Protein AF-K4LBZ2-F1 (afdb_monomer)

Nearest PDB structures (foldseek):
  8t46-assembly1_A  TM=3.123E-01  e=6.348E+00  Homo sapiens

Solvent-accessible surface area (backbone atoms only — not comparable to full-atom values): 10771 Å² total; per-residue (Å²): 132,72,79,78,64,53,61,62,56,59,46,60,65,57,59,74,78,74,69,82,88,81,76,80,90,77,91,79,90,78,86,87,82,83,91,73,88,75,80,72,83,84,80,71,82,76,58,55,63,62,50,53,50,54,50,64,66,50,46,59,59,52,53,50,48,44,54,49,37,51,52,50,39,53,53,42,53,52,50,41,54,51,48,54,49,52,46,51,50,50,56,50,48,40,54,73,71,67,52,79,79,50,73,66,54,53,49,49,51,51,51,50,51,52,47,54,53,49,50,52,50,53,54,52,55,48,54,54,52,49,56,54,41,53,52,50,29,54,49,21,56,76,68,69,33,60,69,52,30,52,52,34,48,53,49,50,41,51,55,40,50,51,50,39,49,54,42,52,54,53,39,53,52,50,54,50,47,43,51,60,61,71,75,109

Sequence (184 aa):
MLRKKFIPLLLAAAVLVGAGTAYAGHGFAVRAGEKNQKQVQSQNTSNGKSWWQSFCQTTPKRIGSIIHNEGETNRLKAQVRQKSLDVKREIQQLRLQGTPLTQEQMECIRQATALLRQSRTSLSSEELSVGQVMSRLRSHKKMRNAEGCIREMDRIINIQQQRNAVLKGTLRQLEELEKTLKSA

Radius of gyration: 26.46 Å; Cα contacts (8 Å, |Δi|>4): 84; chains: 1; bounding box: 68×32×80 Å

Organism: Thermacetogenium phaeum (strain ATCC BAA-254 / DSM 26808 / PB) (NCBI:txid1089553)

Structure (mmCIF, N/CA/C/O backbone):
data_AF-K4LBZ2-F1
#
_entry.id   AF-K4LBZ2-F1
#
loop_
_atom_site.group_PDB
_atom_site.id
_atom_site.type_symbo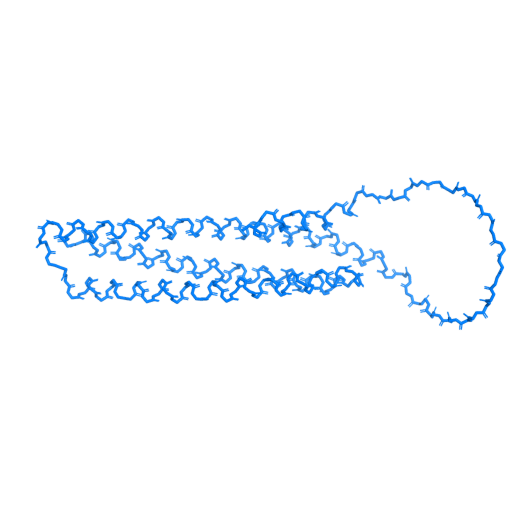l
_atom_site.label_atom_id
_atom_site.label_alt_id
_atom_site.label_comp_id
_atom_site.label_asym_id
_atom_site.label_entity_id
_atom_site.label_seq_id
_atom_site.pdbx_PDB_ins_code
_atom_site.Cartn_x
_atom_site.Cartn_y
_atom_site.Cartn_z
_atom_site.occupancy
_atom_site.B_iso_or_equiv
_atom_site.auth_seq_id
_atom_site.auth_comp_id
_atom_site.auth_asym_id
_atom_site.auth_atom_id
_atom_site.pdbx_PDB_model_num
ATOM 1 N N . MET A 1 1 ? 11.161 -13.465 1.387 1.00 38.72 1 MET A N 1
ATOM 2 C CA . MET A 1 1 ? 12.555 -13.246 0.924 1.00 38.72 1 MET A CA 1
ATOM 3 C C . MET A 1 1 ? 12.707 -12.535 -0.436 1.00 38.72 1 MET A C 1
ATOM 5 O O . MET A 1 1 ? 13.829 -12.216 -0.802 1.00 38.72 1 MET A O 1
ATOM 9 N N . LEU A 1 2 ? 11.636 -12.186 -1.169 1.00 39.44 2 LEU A N 1
ATOM 10 C CA . LEU A 1 2 ? 11.749 -11.517 -2.484 1.00 39.44 2 LEU A CA 1
ATOM 11 C C . LEU A 1 2 ? 12.168 -10.028 -2.430 1.00 39.44 2 LEU A C 1
ATOM 13 O O . LEU A 1 2 ? 12.712 -9.514 -3.399 1.00 39.44 2 LEU A O 1
ATOM 17 N N . ARG A 1 3 ? 11.985 -9.336 -1.296 1.00 49.12 3 ARG A N 1
ATOM 18 C CA . ARG A 1 3 ? 12.057 -7.861 -1.203 1.00 49.12 3 ARG A CA 1
ATOM 19 C C . ARG A 1 3 ? 13.449 -7.235 -1.410 1.00 49.12 3 ARG A C 1
ATOM 21 O O . ARG A 1 3 ? 13.529 -6.101 -1.857 1.00 49.12 3 ARG A O 1
ATOM 28 N N . LYS A 1 4 ? 14.546 -7.964 -1.161 1.00 45.53 4 LYS A N 1
ATOM 29 C CA . LYS A 1 4 ? 15.921 -7.422 -1.275 1.00 45.53 4 LYS A CA 1
ATOM 30 C C . LYS A 1 4 ? 16.516 -7.478 -2.694 1.00 45.53 4 LYS A C 1
ATOM 32 O O . LYS A 1 4 ? 17.550 -6.871 -2.937 1.00 45.53 4 LYS A O 1
ATOM 37 N N . LYS A 1 5 ? 15.868 -8.167 -3.645 1.00 49.12 5 LYS A N 1
ATOM 38 C CA . LYS A 1 5 ? 16.373 -8.333 -5.027 1.00 49.12 5 LYS A CA 1
ATOM 39 C C . LYS A 1 5 ? 15.846 -7.286 -6.024 1.00 49.12 5 LYS A C 1
ATOM 41 O O . LYS A 1 5 ? 16.298 -7.259 -7.163 1.00 49.12 5 LYS A O 1
ATOM 46 N N . PHE A 1 6 ? 14.904 -6.427 -5.623 1.00 54.09 6 PHE A N 1
ATOM 47 C CA . PHE A 1 6 ? 14.251 -5.464 -6.527 1.00 54.09 6 PHE A CA 1
ATOM 48 C C . PHE A 1 6 ? 15.028 -4.153 -6.700 1.00 54.09 6 PHE A C 1
ATOM 50 O O . PHE A 1 6 ? 15.165 -3.662 -7.818 1.00 54.09 6 PHE A O 1
ATOM 57 N N . ILE A 1 7 ? 15.594 -3.632 -5.610 1.00 53.75 7 ILE A N 1
ATOM 58 C CA . ILE A 1 7 ? 16.418 -2.417 -5.597 1.00 53.75 7 ILE A CA 1
ATOM 59 C C . ILE A 1 7 ? 17.661 -2.548 -6.502 1.00 53.75 7 ILE A C 1
ATOM 61 O O . ILE A 1 7 ? 17.852 -1.666 -7.339 1.00 53.75 7 ILE A O 1
ATOM 65 N N . PRO A 1 8 ? 18.457 -3.642 -6.461 1.00 54.09 8 PRO A N 1
ATOM 66 C CA . PRO A 1 8 ? 19.615 -3.775 -7.350 1.00 54.09 8 PRO A CA 1
ATOM 67 C C . PRO A 1 8 ? 19.234 -3.888 -8.834 1.00 54.09 8 PRO A C 1
ATOM 69 O O . PRO A 1 8 ? 20.031 -3.515 -9.684 1.00 54.09 8 PRO A O 1
ATOM 72 N N . LEU A 1 9 ? 18.020 -4.340 -9.180 1.00 54.16 9 LEU A N 1
ATOM 73 C CA . LEU A 1 9 ? 17.573 -4.421 -10.579 1.00 54.16 9 LEU A CA 1
ATOM 74 C C . LEU A 1 9 ? 17.231 -3.038 -11.161 1.00 54.16 9 LEU A C 1
ATOM 76 O O . LEU A 1 9 ? 17.534 -2.771 -12.325 1.00 54.16 9 LEU A O 1
ATOM 80 N N . LEU A 1 10 ? 16.617 -2.167 -10.350 1.00 51.97 10 LEU A N 1
ATOM 81 C CA . LEU A 1 10 ? 16.347 -0.771 -10.710 1.00 51.97 10 LEU A CA 1
ATOM 82 C C . LEU A 1 10 ? 17.643 0.056 -10.716 1.00 51.97 10 LEU A C 1
ATOM 84 O O . LEU A 1 10 ? 17.860 0.834 -11.640 1.00 51.97 10 LEU A O 1
ATOM 88 N N . LEU A 1 11 ? 18.564 -0.196 -9.778 1.00 52.09 11 LEU A N 1
ATOM 89 C CA . LEU A 1 11 ? 19.914 0.383 -9.802 1.00 52.09 11 LEU A CA 1
ATOM 90 C C . LEU A 1 11 ? 20.750 -0.107 -10.996 1.00 52.09 11 LEU A C 1
ATOM 92 O O . LEU A 1 11 ? 21.445 0.688 -11.615 1.00 52.09 11 LEU A O 1
ATOM 96 N N . ALA A 1 12 ? 20.626 -1.367 -11.421 1.00 50.62 12 ALA A N 1
ATOM 97 C CA . ALA A 1 12 ? 21.282 -1.879 -12.631 1.00 50.62 12 ALA A CA 1
ATOM 98 C C . ALA A 1 12 ? 20.696 -1.314 -13.944 1.00 50.62 12 ALA A C 1
ATOM 100 O O . ALA A 1 12 ? 21.211 -1.597 -15.028 1.00 50.62 12 ALA A O 1
ATOM 101 N N . ALA A 1 13 ? 19.595 -0.556 -13.896 1.00 47.16 13 ALA A N 1
ATOM 102 C CA . ALA A 1 13 ? 19.182 0.300 -15.009 1.00 47.16 13 ALA A CA 1
ATOM 103 C C . ALA A 1 13 ? 19.939 1.642 -15.008 1.00 47.16 13 ALA A C 1
ATOM 105 O O . ALA A 1 13 ? 20.172 2.188 -16.079 1.00 47.16 13 ALA A O 1
ATOM 106 N N . ALA A 1 14 ? 20.379 2.122 -13.839 1.00 45.47 14 ALA A N 1
ATOM 107 C CA . ALA A 1 14 ? 21.169 3.343 -13.681 1.00 45.47 14 ALA A CA 1
ATOM 108 C C . ALA A 1 14 ? 22.688 3.127 -13.866 1.00 45.47 14 ALA A C 1
ATOM 110 O O . ALA A 1 14 ? 23.373 4.028 -14.328 1.00 45.47 14 ALA A O 1
ATOM 111 N N . VAL A 1 15 ? 23.236 1.938 -13.582 1.00 44.75 15 VAL A N 1
ATOM 112 C CA . VAL A 1 15 ? 24.693 1.675 -13.700 1.00 44.75 15 VAL A CA 1
ATOM 113 C C . VAL A 1 15 ? 25.180 1.524 -15.156 1.00 44.75 15 VAL A C 1
ATOM 115 O O . VAL A 1 15 ? 26.359 1.713 -15.436 1.00 44.75 15 VAL A O 1
ATOM 118 N N . LEU A 1 16 ? 24.288 1.311 -16.131 1.00 46.28 16 LEU A N 1
ATOM 119 C CA . LEU A 1 16 ? 24.643 1.378 -17.563 1.00 46.28 16 LEU A CA 1
ATOM 120 C C . LEU A 1 16 ? 24.863 2.816 -18.080 1.00 46.28 16 LEU A C 1
ATOM 122 O O . LEU A 1 16 ? 25.113 3.003 -19.266 1.00 46.28 16 LEU A O 1
ATOM 126 N N . VAL A 1 17 ? 24.793 3.821 -17.200 1.00 47.47 17 VAL A N 1
ATOM 127 C CA . VAL A 1 17 ? 25.105 5.230 -17.493 1.00 47.47 17 VAL A CA 1
ATOM 128 C C . VAL A 1 17 ? 26.619 5.519 -17.389 1.00 47.47 17 VAL A C 1
ATOM 130 O O . VAL A 1 17 ? 27.060 6.585 -17.798 1.00 47.47 17 VAL A O 1
ATOM 133 N N . GLY A 1 18 ? 27.441 4.576 -16.899 1.00 38.56 18 GLY A N 1
ATOM 134 C CA . GLY A 1 18 ? 28.839 4.846 -16.518 1.00 38.56 18 GLY A CA 1
ATOM 135 C C . GLY A 1 18 ? 29.908 3.863 -17.005 1.00 38.56 18 GLY A C 1
ATOM 136 O O . GLY A 1 18 ? 30.949 3.766 -16.368 1.00 38.56 18 GLY A O 1
ATOM 137 N N . ALA A 1 19 ? 29.696 3.133 -18.101 1.00 37.44 19 ALA A N 1
ATOM 138 C CA . ALA A 1 19 ? 30.766 2.364 -18.744 1.00 37.44 19 ALA A CA 1
ATOM 139 C C . ALA A 1 19 ? 30.734 2.602 -20.255 1.00 37.44 19 ALA A C 1
ATOM 141 O O . ALA A 1 19 ? 30.282 1.766 -21.036 1.00 37.44 19 ALA A O 1
ATOM 142 N N . GLY A 1 20 ? 31.199 3.785 -20.662 1.00 36.50 20 GLY A N 1
ATOM 143 C CA . GLY A 1 20 ? 31.699 3.969 -22.015 1.00 36.50 20 GLY A CA 1
ATOM 144 C C . GLY A 1 20 ? 32.870 3.012 -22.200 1.00 36.50 20 GLY A C 1
ATOM 145 O O . GLY A 1 20 ? 33.924 3.196 -21.599 1.00 36.50 20 GLY A O 1
ATOM 146 N N . THR A 1 21 ? 32.674 1.957 -22.984 1.00 38.66 21 THR A N 1
ATOM 147 C CA . THR A 1 21 ? 33.753 1.070 -23.413 1.00 38.66 21 THR A CA 1
ATOM 148 C C . THR A 1 21 ? 34.648 1.834 -24.382 1.00 38.66 21 THR A C 1
ATOM 150 O O . THR A 1 21 ? 34.490 1.749 -25.597 1.00 38.66 21 THR A O 1
ATOM 153 N N . ALA A 1 22 ? 35.575 2.608 -23.833 1.00 44.12 22 ALA A N 1
ATOM 154 C CA . ALA A 1 22 ? 36.846 2.873 -24.473 1.00 44.12 22 ALA A CA 1
ATOM 155 C C . ALA A 1 22 ? 37.818 1.816 -23.944 1.00 44.12 22 ALA A C 1
ATOM 157 O O . ALA A 1 22 ? 38.311 1.950 -22.832 1.00 44.12 22 ALA A O 1
ATOM 158 N N . TYR A 1 23 ? 38.058 0.752 -24.712 1.00 38.84 23 TYR A N 1
ATOM 159 C CA . TYR A 1 23 ? 39.364 0.097 -24.697 1.00 38.84 23 TYR A CA 1
ATOM 160 C C . TYR A 1 23 ? 39.628 -0.624 -26.022 1.00 38.84 23 TYR A C 1
ATOM 162 O O . TYR A 1 23 ? 38.936 -1.568 -26.391 1.00 38.84 23 TYR A O 1
ATOM 170 N N . ALA A 1 24 ? 40.603 -0.044 -26.722 1.00 37.62 24 ALA A N 1
ATOM 171 C CA . ALA A 1 24 ? 41.602 -0.585 -27.636 1.00 37.62 24 ALA A CA 1
ATOM 172 C C . ALA A 1 24 ? 41.298 -1.858 -28.441 1.00 37.62 24 ALA A C 1
ATOM 174 O O . ALA A 1 24 ? 41.074 -2.944 -27.914 1.00 37.62 24 ALA A O 1
ATOM 175 N N . GLY A 1 25 ? 41.462 -1.719 -29.758 1.00 35.47 25 GLY A N 1
ATOM 176 C CA . GLY A 1 25 ? 41.662 -2.848 -30.647 1.00 35.47 25 GLY A CA 1
ATOM 177 C C . GLY A 1 25 ? 42.958 -3.602 -30.347 1.00 35.47 25 GLY A C 1
ATOM 178 O O . GLY A 1 25 ? 44.004 -3.012 -30.084 1.00 35.47 25 GLY A O 1
ATOM 179 N N . HIS A 1 26 ? 42.894 -4.917 -30.501 1.00 32.41 26 HIS A N 1
ATOM 180 C CA . HIS A 1 26 ? 44.003 -5.677 -31.049 1.00 32.41 26 HIS A CA 1
ATOM 181 C C . HIS A 1 26 ? 43.433 -6.845 -31.844 1.00 32.41 26 HIS A C 1
ATOM 183 O O . HIS A 1 26 ? 42.622 -7.623 -31.344 1.0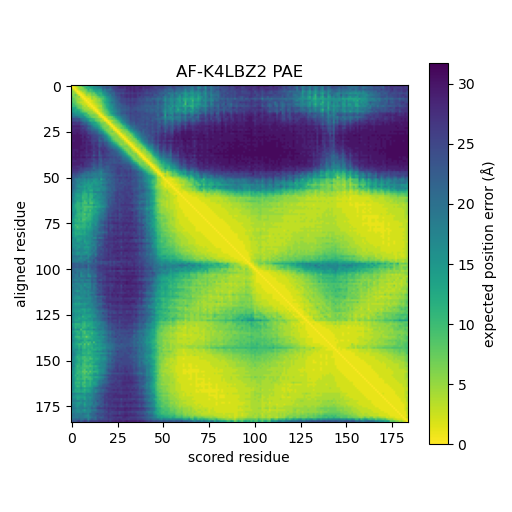0 32.41 26 HIS A O 1
ATOM 189 N N . GLY A 1 27 ? 43.778 -6.874 -33.129 1.00 36.47 27 GLY A N 1
ATOM 190 C CA . GLY A 1 27 ? 43.290 -7.861 -34.071 1.00 36.47 27 GLY A CA 1
ATOM 191 C C . GLY A 1 27 ? 43.825 -9.251 -33.761 1.00 36.47 27 GLY A C 1
ATOM 192 O O . GLY A 1 27 ? 44.991 -9.415 -33.426 1.00 36.47 27 GLY A O 1
ATOM 193 N N . PHE A 1 28 ? 42.974 -10.248 -33.975 1.00 33.47 28 PHE A N 1
ATOM 194 C CA . PHE A 1 28 ? 43.410 -11.563 -34.411 1.00 33.47 28 PHE A CA 1
ATOM 195 C C . PHE A 1 28 ? 42.512 -12.009 -35.559 1.00 33.47 28 PHE A C 1
ATOM 197 O O . PHE A 1 28 ? 41.286 -12.038 -35.458 1.00 33.47 28 PHE A O 1
ATOM 204 N N . ALA A 1 29 ? 43.165 -12.281 -36.681 1.00 42.06 29 ALA A N 1
ATOM 205 C CA . ALA A 1 29 ? 42.583 -12.801 -37.898 1.00 42.06 29 ALA A CA 1
ATOM 206 C C . ALA A 1 29 ? 42.243 -14.286 -37.737 1.00 42.06 29 ALA A C 1
ATOM 208 O O . ALA A 1 29 ? 43.105 -15.057 -37.326 1.00 42.06 29 ALA A O 1
ATOM 209 N N . VAL A 1 30 ? 41.049 -14.698 -38.173 1.00 39.69 30 VAL A N 1
ATOM 210 C CA . VAL A 1 30 ? 40.807 -16.056 -38.678 1.00 39.69 30 VAL A CA 1
ATOM 211 C C . VAL A 1 30 ? 39.866 -15.982 -39.888 1.00 39.69 30 VAL A C 1
ATOM 213 O O . VAL A 1 30 ? 38.782 -15.404 -39.836 1.00 39.69 30 VAL A O 1
ATOM 216 N N . ARG A 1 31 ? 40.359 -16.554 -40.991 1.00 36.69 31 ARG A N 1
ATOM 217 C CA . ARG A 1 31 ? 39.725 -16.836 -42.292 1.00 36.69 31 ARG A CA 1
ATOM 218 C C . ARG A 1 31 ? 38.370 -17.550 -42.134 1.00 36.69 31 ARG A C 1
ATOM 220 O O . ARG A 1 31 ? 38.258 -18.478 -41.351 1.00 36.69 31 ARG A O 1
ATOM 227 N N . ALA A 1 32 ? 37.329 -17.048 -42.797 1.00 36.56 32 ALA A N 1
ATOM 228 C CA . ALA A 1 32 ? 36.780 -17.516 -44.084 1.00 36.56 32 ALA A CA 1
ATOM 229 C C . ALA A 1 32 ? 35.742 -18.649 -43.964 1.00 36.56 32 ALA A C 1
ATOM 231 O O . ALA A 1 32 ? 36.075 -19.778 -43.630 1.00 36.56 32 ALA A O 1
ATOM 232 N N . GLY A 1 33 ? 34.495 -18.333 -44.325 1.00 34.59 33 GLY A N 1
ATOM 233 C CA . GLY A 1 33 ? 33.418 -19.304 -44.505 1.00 34.59 33 GLY A CA 1
ATOM 234 C C . GLY A 1 33 ? 32.057 -18.626 -44.660 1.00 34.59 33 GLY A C 1
ATOM 235 O O . GLY A 1 33 ? 31.517 -18.103 -43.698 1.00 34.59 33 GLY A O 1
ATOM 236 N N . GLU A 1 34 ? 31.547 -18.636 -45.891 1.00 38.44 34 GLU A N 1
ATOM 237 C CA . GLU A 1 34 ? 30.139 -18.480 -46.286 1.00 38.44 34 GLU A CA 1
ATOM 238 C C . GLU A 1 34 ? 29.404 -17.146 -46.064 1.00 38.44 34 GLU A C 1
ATOM 240 O O . GLU A 1 34 ? 28.802 -16.825 -45.041 1.00 38.44 34 GLU A O 1
ATOM 245 N N . LYS A 1 35 ? 29.354 -16.413 -47.180 1.00 39.97 35 LYS A N 1
ATOM 246 C CA . LYS A 1 35 ? 28.413 -15.341 -47.479 1.00 39.97 35 LYS A CA 1
ATOM 247 C C . LYS A 1 35 ? 27.001 -15.923 -47.617 1.00 39.97 35 LYS A C 1
ATOM 249 O O . LYS A 1 35 ? 26.686 -16.517 -48.640 1.00 39.97 35 LYS A O 1
ATOM 254 N N . ASN A 1 36 ? 26.132 -15.656 -46.648 1.00 42.00 36 ASN A N 1
ATOM 255 C CA . ASN A 1 36 ? 24.694 -15.604 -46.893 1.00 42.00 36 ASN A CA 1
ATOM 256 C C . ASN A 1 36 ? 24.206 -14.195 -46.548 1.00 42.00 36 ASN A C 1
ATOM 258 O O . ASN A 1 36 ? 24.164 -13.787 -45.386 1.00 42.00 36 ASN A O 1
ATOM 262 N N . GLN A 1 37 ? 23.917 -13.426 -47.599 1.00 42.03 37 GLN A N 1
ATOM 263 C CA . GLN A 1 37 ? 23.392 -12.067 -47.548 1.00 42.03 37 GLN A CA 1
ATOM 264 C C . GLN A 1 37 ? 22.011 -12.066 -46.877 1.00 42.03 37 GLN A C 1
ATOM 266 O O . GLN A 1 37 ? 20.978 -12.112 -47.534 1.00 42.03 37 GLN A O 1
ATOM 271 N N . LYS A 1 38 ? 21.974 -11.932 -45.548 1.00 42.56 38 LYS A N 1
ATOM 272 C CA . LYS A 1 38 ? 20.859 -11.245 -44.891 1.00 42.56 38 LYS A CA 1
ATOM 273 C C . LYS A 1 38 ? 21.151 -9.758 -44.964 1.00 42.56 38 LYS A C 1
ATOM 275 O O . LYS A 1 38 ? 21.815 -9.195 -44.098 1.00 42.56 38 LYS A O 1
ATOM 280 N N . GLN A 1 39 ? 20.665 -9.137 -46.032 1.00 38.75 39 GLN A N 1
ATOM 281 C CA . GLN A 1 39 ? 20.562 -7.691 -46.155 1.00 38.75 39 GLN A CA 1
ATOM 282 C C . GLN A 1 39 ? 19.518 -7.210 -45.135 1.00 38.75 39 GLN A C 1
ATOM 284 O O . GLN A 1 39 ? 18.364 -6.950 -45.453 1.00 38.75 39 GLN A O 1
ATOM 289 N N . VAL A 1 40 ? 19.915 -7.158 -43.862 1.00 44.22 40 VAL A N 1
ATOM 290 C CA . VAL A 1 40 ? 19.197 -6.398 -42.844 1.00 44.22 40 VAL A CA 1
ATOM 291 C C . VAL A 1 40 ? 19.418 -4.943 -43.222 1.00 44.22 40 VAL A C 1
ATOM 293 O O . VAL A 1 40 ? 20.515 -4.412 -43.054 1.00 44.22 40 VAL A O 1
ATOM 296 N N . GLN A 1 41 ? 18.388 -4.325 -43.799 1.00 39.28 41 GLN A N 1
ATOM 297 C CA . GLN A 1 41 ? 18.277 -2.880 -43.951 1.00 39.28 41 GLN A CA 1
ATOM 298 C C . GLN A 1 41 ? 18.490 -2.230 -42.578 1.00 39.28 41 GLN A C 1
ATOM 300 O O . GLN A 1 41 ? 17.575 -2.048 -41.782 1.00 39.28 41 GLN A O 1
ATOM 305 N N . SER A 1 42 ? 19.743 -1.887 -42.296 1.00 44.56 42 SER A N 1
ATOM 306 C CA . SER A 1 42 ? 20.142 -0.972 -41.238 1.00 44.56 42 SER A CA 1
ATOM 307 C C . SER A 1 42 ? 19.869 0.453 -41.723 1.00 44.56 42 SER A C 1
ATOM 309 O O . SER A 1 42 ? 20.787 1.224 -41.989 1.00 44.56 42 SER A O 1
ATOM 311 N N . GLN A 1 43 ? 18.591 0.800 -41.867 1.00 40.41 43 GLN A N 1
ATOM 312 C CA . GLN A 1 43 ? 18.129 2.177 -42.017 1.00 40.41 43 GLN A CA 1
ATOM 313 C C . GLN A 1 43 ? 17.472 2.612 -40.705 1.00 40.41 43 GLN A C 1
ATOM 315 O O . GLN A 1 43 ? 16.276 2.430 -40.521 1.00 40.41 43 GLN A O 1
ATOM 320 N N . ASN A 1 44 ? 18.285 3.114 -39.766 1.00 43.72 44 ASN A N 1
ATOM 321 C CA . ASN A 1 44 ? 17.943 4.185 -38.810 1.00 43.72 44 ASN A CA 1
ATOM 322 C C . ASN A 1 44 ? 19.040 4.327 -37.742 1.00 43.72 44 ASN A C 1
ATOM 324 O O . ASN A 1 44 ? 18.860 3.984 -36.576 1.00 43.72 44 ASN A O 1
ATOM 328 N N . THR A 1 45 ? 20.205 4.851 -38.124 1.00 43.72 45 THR A N 1
ATOM 329 C CA . THR A 1 45 ? 21.274 5.204 -37.171 1.00 43.72 45 THR A CA 1
ATOM 330 C C . THR A 1 45 ? 21.261 6.681 -36.755 1.00 43.72 45 THR A C 1
ATOM 332 O O . THR A 1 45 ? 22.052 7.064 -35.897 1.00 43.72 45 THR A O 1
ATOM 335 N N . SER A 1 46 ? 20.332 7.512 -37.251 1.00 44.38 46 SER A N 1
ATOM 336 C CA . SER A 1 46 ? 20.220 8.924 -36.836 1.00 44.38 46 SER A CA 1
ATOM 337 C C . SER A 1 46 ? 19.324 9.159 -35.605 1.00 44.38 46 SER A C 1
ATOM 339 O O . SER A 1 46 ? 19.570 10.101 -34.856 1.00 44.38 46 SER A O 1
ATOM 341 N N . ASN A 1 47 ? 18.361 8.275 -35.305 1.00 50.94 47 ASN A N 1
ATOM 342 C CA . ASN A 1 47 ? 17.465 8.427 -34.141 1.00 50.94 47 ASN A CA 1
ATOM 343 C C . ASN A 1 47 ? 18.062 7.945 -32.804 1.00 50.94 47 ASN A C 1
ATOM 345 O O . ASN A 1 47 ? 17.519 8.240 -31.740 1.00 50.94 47 ASN A O 1
ATOM 349 N N . GLY A 1 48 ? 19.194 7.232 -32.822 1.00 51.50 48 GLY A N 1
ATOM 350 C CA . GLY A 1 48 ? 19.784 6.624 -31.622 1.00 51.50 48 GLY A CA 1
ATOM 351 C C . GLY A 1 48 ? 20.281 7.624 -30.569 1.00 51.50 48 GLY A C 1
ATOM 352 O O . GLY A 1 48 ? 20.224 7.327 -29.376 1.00 51.50 48 GLY A O 1
ATOM 353 N N . LYS A 1 49 ? 20.733 8.819 -30.980 1.00 54.81 49 LYS A N 1
ATOM 354 C CA . LYS A 1 49 ? 21.200 9.866 -30.048 1.00 54.81 49 LYS A CA 1
ATOM 355 C C . LYS A 1 49 ? 20.038 10.532 -29.305 1.00 54.81 49 LYS A C 1
ATOM 357 O O . LYS A 1 49 ? 20.089 10.630 -28.085 1.00 54.81 49 LYS A O 1
ATOM 362 N N . SER A 1 50 ? 18.967 10.893 -30.016 1.00 62.69 50 SER A N 1
ATOM 363 C CA . SER A 1 50 ? 17.728 11.439 -29.432 1.00 62.69 50 SER A CA 1
ATOM 364 C C . SER A 1 50 ? 17.041 10.425 -28.497 1.00 62.69 50 SER A C 1
ATOM 366 O O . SER A 1 50 ? 16.624 10.762 -27.386 1.00 62.69 50 SER A O 1
ATOM 368 N N . TRP A 1 51 ? 17.031 9.149 -28.899 1.00 67.38 51 TRP A N 1
ATOM 369 C CA . TRP A 1 51 ? 16.485 8.025 -28.137 1.00 67.38 51 TRP A CA 1
ATOM 370 C C . TRP A 1 51 ? 17.173 7.806 -26.781 1.00 67.38 51 TRP A C 1
ATOM 372 O O . TRP A 1 51 ? 16.507 7.785 -25.742 1.00 67.38 51 TRP A O 1
ATOM 382 N N . TRP A 1 52 ? 18.505 7.674 -26.775 1.00 65.50 52 TRP A N 1
ATOM 383 C CA . TRP A 1 52 ? 19.277 7.521 -25.538 1.00 65.50 52 TRP A CA 1
ATOM 384 C C . TRP A 1 52 ? 19.112 8.731 -24.625 1.00 65.50 52 TRP A C 1
ATOM 386 O O . TRP A 1 52 ? 19.009 8.581 -23.411 1.00 65.50 52 TRP A O 1
ATOM 396 N N . GLN A 1 53 ? 19.048 9.927 -25.204 1.00 69.12 53 GLN A N 1
ATOM 397 C CA . GLN A 1 53 ? 18.936 11.167 -24.451 1.00 69.12 53 GLN A CA 1
ATOM 398 C C . GLN A 1 53 ? 17.583 11.269 -23.728 1.00 69.12 53 GLN A C 1
ATOM 400 O O . GLN A 1 53 ? 17.564 11.548 -22.531 1.00 69.12 53 GLN A O 1
ATOM 405 N N . SER A 1 54 ? 16.466 10.937 -24.386 1.00 68.25 54 SER A N 1
ATOM 406 C CA . SER A 1 54 ? 15.135 10.906 -23.752 1.00 68.25 54 SER A CA 1
ATOM 407 C C . SER A 1 54 ? 15.016 9.813 -22.679 1.00 68.25 54 SER A C 1
ATOM 409 O O . SER A 1 54 ? 14.492 10.043 -21.580 1.00 68.25 54 SER A O 1
ATOM 411 N N . PHE A 1 55 ? 15.581 8.629 -22.940 1.00 71.75 55 PHE A N 1
ATOM 412 C CA . PHE A 1 55 ? 15.628 7.550 -21.955 1.00 71.75 55 PHE A CA 1
ATOM 413 C C . PHE A 1 55 ? 16.445 7.953 -20.715 1.00 71.75 55 PHE A C 1
ATOM 415 O O . PHE A 1 55 ? 15.963 7.802 -19.590 1.00 71.75 55 PHE A O 1
ATOM 422 N N . CYS A 1 56 ? 17.632 8.535 -20.901 1.00 73.06 56 CYS A N 1
ATOM 423 C CA . CYS A 1 56 ? 18.492 9.009 -19.814 1.00 73.06 56 CYS A CA 1
ATOM 424 C C . CYS A 1 56 ? 17.898 10.192 -19.037 1.00 73.06 56 CYS A C 1
ATOM 426 O O . CYS A 1 56 ? 18.119 10.290 -17.834 1.00 73.06 56 CYS A O 1
ATOM 428 N N . GLN A 1 57 ? 17.124 11.072 -19.677 1.00 77.56 57 GLN A N 1
ATOM 429 C CA . GLN A 1 57 ? 16.499 12.214 -18.999 1.00 77.56 57 GLN A CA 1
ATOM 430 C C . GLN A 1 57 ? 15.308 11.809 -18.126 1.00 77.56 57 GLN A C 1
ATOM 432 O O . GLN A 1 57 ? 15.092 12.374 -17.052 1.00 77.56 57 GLN A O 1
ATOM 437 N N . THR A 1 58 ? 14.507 10.844 -18.577 1.00 78.50 58 THR A N 1
ATOM 438 C CA . THR A 1 58 ? 13.204 10.572 -17.956 1.00 78.50 58 THR A CA 1
ATOM 439 C C . THR A 1 58 ? 13.203 9.364 -17.017 1.00 78.50 58 THR A C 1
ATOM 441 O O . THR A 1 58 ? 12.410 9.309 -16.073 1.00 78.50 58 THR A O 1
ATOM 444 N N . THR A 1 59 ? 14.118 8.417 -17.222 1.00 82.81 59 THR A N 1
ATOM 445 C CA . THR A 1 59 ? 14.255 7.214 -16.390 1.00 82.81 59 THR A CA 1
ATOM 446 C C . THR A 1 59 ? 14.659 7.519 -14.940 1.00 82.81 59 THR A C 1
ATOM 448 O O . THR A 1 59 ? 14.039 6.947 -14.041 1.00 82.81 59 THR A O 1
ATOM 451 N N . PRO A 1 60 ? 15.609 8.434 -14.647 1.00 85.50 60 PRO A N 1
ATOM 452 C CA . PRO A 1 60 ? 15.997 8.732 -13.267 1.00 85.50 60 PRO A CA 1
ATOM 453 C C . PRO A 1 60 ? 14.836 9.253 -12.418 1.00 85.50 60 PRO A C 1
ATOM 455 O O . PRO A 1 60 ? 14.655 8.804 -11.287 1.00 85.50 60 PRO A O 1
ATOM 458 N N . LYS A 1 61 ? 13.997 10.138 -12.981 1.00 88.38 61 LYS A N 1
ATOM 459 C CA . LYS A 1 61 ? 12.807 10.662 -12.292 1.00 88.38 61 LYS A CA 1
ATOM 460 C C . LYS A 1 61 ? 11.836 9.538 -11.932 1.00 88.38 61 LYS A C 1
ATOM 462 O O . LYS A 1 61 ? 11.409 9.445 -10.787 1.00 88.38 61 LYS A O 1
ATOM 467 N N . ARG A 1 62 ? 11.553 8.640 -12.881 1.00 88.19 62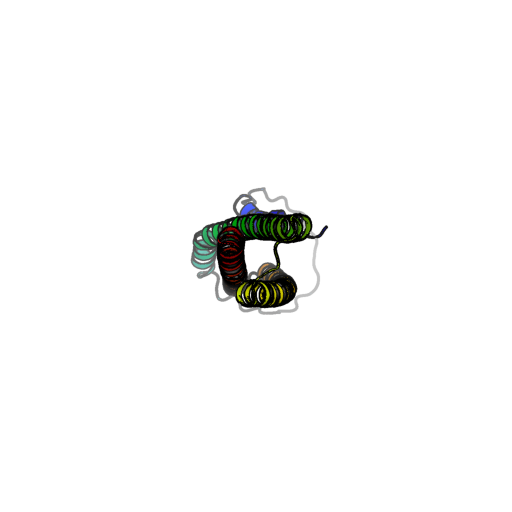 ARG A N 1
ATOM 468 C CA . ARG A 1 62 ? 10.664 7.487 -12.668 1.00 88.19 62 ARG A CA 1
ATOM 469 C C . ARG A 1 62 ? 11.202 6.515 -11.628 1.00 88.19 62 ARG A C 1
ATOM 471 O O . ARG A 1 62 ? 10.454 6.086 -10.758 1.00 88.19 62 ARG A O 1
ATOM 478 N N . ILE A 1 63 ? 12.495 6.196 -11.681 1.00 85.88 63 ILE A N 1
ATOM 479 C CA . ILE A 1 63 ? 13.145 5.360 -10.664 1.00 85.88 63 ILE A CA 1
ATOM 480 C C . ILE A 1 63 ? 13.026 6.023 -9.287 1.00 85.88 63 ILE A C 1
ATOM 482 O O . ILE A 1 63 ? 12.651 5.351 -8.328 1.00 85.88 63 ILE A O 1
ATOM 486 N N . GLY A 1 64 ? 13.268 7.335 -9.201 1.00 86.44 64 GLY A N 1
ATOM 487 C CA . GLY A 1 64 ? 13.062 8.114 -7.982 1.00 86.44 64 GLY A CA 1
ATOM 488 C C . GLY A 1 64 ? 11.635 7.990 -7.444 1.00 86.44 64 GLY A C 1
ATOM 489 O O . GLY A 1 64 ? 11.456 7.675 -6.270 1.00 86.44 64 GLY A O 1
ATOM 490 N N . SER A 1 65 ? 10.621 8.137 -8.302 1.00 92.62 65 SER A N 1
ATOM 491 C CA . SER A 1 65 ? 9.212 7.952 -7.927 1.00 92.62 65 SER A CA 1
ATOM 492 C C . SER A 1 65 ? 8.905 6.531 -7.448 1.00 92.62 65 SER A C 1
ATOM 494 O O . SER A 1 65 ? 8.230 6.373 -6.438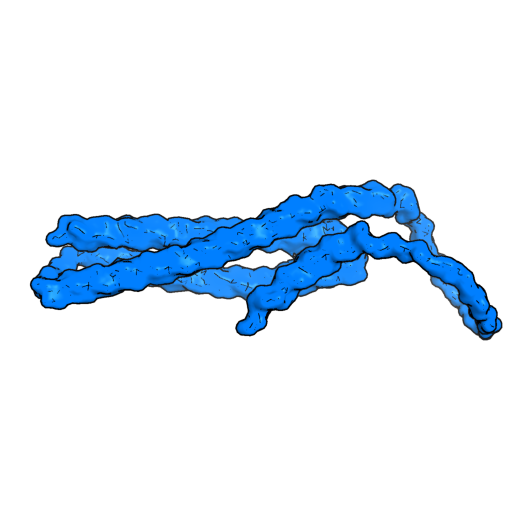 1.00 92.62 65 SER A O 1
ATOM 496 N N . ILE A 1 66 ? 9.425 5.495 -8.114 1.00 89.38 66 ILE A N 1
ATOM 497 C CA . ILE A 1 66 ? 9.229 4.094 -7.701 1.00 89.38 66 ILE A CA 1
ATOM 498 C C . ILE A 1 66 ? 9.842 3.840 -6.318 1.00 89.38 66 ILE A C 1
ATOM 500 O O . ILE A 1 66 ? 9.217 3.205 -5.469 1.00 89.38 66 ILE A O 1
ATOM 504 N N . ILE A 1 67 ? 11.060 4.341 -6.077 1.00 88.25 67 ILE A N 1
ATOM 505 C CA . ILE A 1 67 ? 11.749 4.211 -4.785 1.00 88.25 67 ILE A CA 1
ATOM 506 C C . ILE A 1 67 ? 10.978 4.954 -3.693 1.00 88.25 67 ILE A C 1
ATOM 508 O O . ILE A 1 67 ? 10.733 4.393 -2.624 1.00 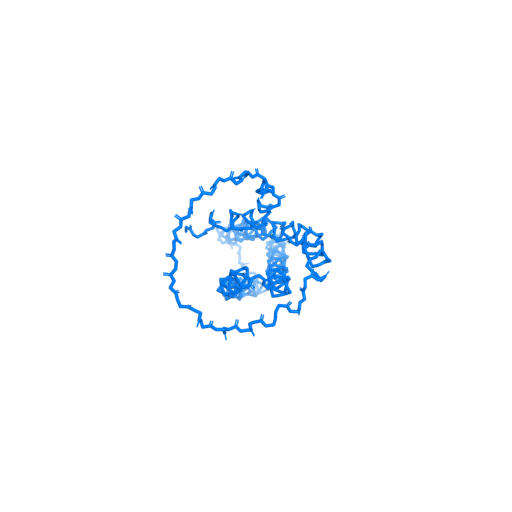88.25 67 ILE A O 1
ATOM 512 N N . HIS A 1 68 ? 10.573 6.195 -3.966 1.00 92.38 68 HIS A N 1
ATOM 513 C CA . HIS A 1 68 ? 9.805 7.009 -3.032 1.00 92.38 68 HIS A CA 1
ATOM 514 C C . HIS A 1 68 ? 8.476 6.339 -2.667 1.00 92.38 68 HIS A C 1
ATOM 516 O O . HIS A 1 68 ? 8.186 6.153 -1.485 1.00 92.38 68 HIS A O 1
ATOM 522 N N . ASN A 1 69 ? 7.708 5.910 -3.671 1.00 91.31 69 ASN A N 1
ATOM 523 C CA . ASN A 1 69 ? 6.411 5.278 -3.467 1.00 91.31 69 ASN A CA 1
ATOM 524 C C . ASN A 1 69 ? 6.537 3.964 -2.694 1.00 91.31 69 ASN A C 1
ATOM 526 O O . ASN A 1 69 ? 5.728 3.718 -1.805 1.00 91.31 69 ASN A O 1
ATOM 530 N N . GLU A 1 70 ? 7.554 3.145 -2.981 1.00 88.44 70 GLU A N 1
ATOM 531 C CA . GLU A 1 70 ? 7.834 1.917 -2.227 1.00 88.44 70 GLU A CA 1
ATOM 532 C C . GLU A 1 70 ? 8.179 2.219 -0.760 1.00 88.44 70 GLU A C 1
ATOM 534 O O . GLU A 1 70 ? 7.707 1.535 0.153 1.00 88.44 70 GLU A O 1
ATOM 539 N N . GLY A 1 71 ? 8.982 3.258 -0.513 1.00 90.00 71 GLY A N 1
ATOM 540 C CA . GLY A 1 71 ? 9.279 3.738 0.836 1.00 90.00 71 GLY A CA 1
ATOM 541 C C . GLY A 1 71 ? 8.011 4.169 1.576 1.00 90.00 71 GLY A C 1
ATOM 542 O O . GLY A 1 71 ? 7.768 3.735 2.705 1.00 90.00 71 GLY A O 1
ATOM 543 N N . GLU A 1 72 ? 7.156 4.950 0.916 1.00 93.94 72 GLU A N 1
ATOM 544 C CA . GLU A 1 72 ? 5.874 5.387 1.463 1.00 93.94 72 GLU A CA 1
ATOM 545 C C . GLU A 1 72 ? 4.929 4.202 1.726 1.00 93.94 72 GLU A C 1
ATOM 547 O O . GLU A 1 72 ? 4.358 4.120 2.814 1.00 93.94 72 GLU A O 1
ATOM 552 N N . THR A 1 73 ? 4.826 3.237 0.804 1.00 90.06 73 THR A N 1
ATOM 553 C CA . THR A 1 73 ? 4.033 2.009 0.984 1.00 90.06 73 THR A CA 1
ATOM 554 C C . THR A 1 73 ? 4.473 1.258 2.237 1.00 90.06 73 THR A C 1
ATOM 556 O O . THR A 1 73 ? 3.638 0.836 3.038 1.00 90.06 73 THR A O 1
ATOM 559 N N . ASN A 1 74 ? 5.782 1.079 2.433 1.00 89.00 74 ASN A N 1
ATOM 560 C CA . ASN A 1 74 ? 6.304 0.361 3.594 1.00 89.00 74 ASN A CA 1
ATOM 561 C C . ASN A 1 74 ? 6.039 1.119 4.903 1.00 89.00 74 ASN A C 1
ATOM 563 O O . ASN A 1 74 ? 5.615 0.503 5.884 1.00 89.00 74 ASN A O 1
ATOM 567 N N . ARG A 1 75 ? 6.200 2.449 4.901 1.00 95.88 75 ARG A N 1
ATOM 568 C CA . ARG A 1 75 ? 5.846 3.311 6.039 1.00 95.88 75 ARG A CA 1
ATOM 569 C C . ARG A 1 75 ? 4.361 3.194 6.392 1.00 95.88 75 ARG A C 1
ATOM 571 O O . ARG A 1 75 ? 4.024 2.967 7.550 1.00 95.88 75 ARG A O 1
ATOM 578 N N . LEU A 1 76 ? 3.479 3.292 5.398 1.00 93.50 76 LEU A N 1
ATOM 579 C CA . LEU A 1 76 ? 2.031 3.205 5.587 1.00 93.50 76 LEU A CA 1
ATOM 580 C C . LEU A 1 76 ? 1.595 1.815 6.072 1.00 93.50 76 LEU A C 1
ATOM 582 O O . LEU A 1 76 ? 0.781 1.716 6.986 1.00 93.50 76 LEU A O 1
ATOM 586 N N . LYS A 1 77 ? 2.172 0.729 5.535 1.00 89.12 77 LYS A N 1
ATOM 587 C CA . LYS A 1 77 ? 1.928 -0.640 6.032 1.00 89.12 77 LYS A CA 1
ATOM 588 C C . LYS A 1 77 ? 2.283 -0.771 7.518 1.00 89.12 77 LYS A C 1
ATOM 590 O O . LYS A 1 77 ? 1.540 -1.406 8.265 1.00 89.12 77 LYS A O 1
ATOM 595 N N . ALA A 1 78 ? 3.400 -0.181 7.948 1.00 91.88 78 ALA A N 1
ATOM 596 C CA . ALA A 1 78 ? 3.796 -0.181 9.354 1.00 91.88 78 ALA A CA 1
ATOM 597 C C . ALA A 1 78 ? 2.804 0.605 10.230 1.00 91.88 78 ALA A C 1
ATOM 599 O O . ALA A 1 78 ? 2.388 0.094 11.267 1.00 91.88 78 ALA A O 1
ATOM 600 N N . GLN A 1 79 ? 2.363 1.787 9.782 1.00 93.56 79 GLN A N 1
ATOM 601 C CA . GLN A 1 79 ? 1.367 2.602 10.490 1.00 93.56 79 GLN A CA 1
ATOM 602 C C . GLN A 1 79 ? 0.016 1.892 10.626 1.00 93.56 79 GLN A C 1
ATOM 604 O O . GLN A 1 79 ? -0.510 1.800 11.731 1.00 93.56 79 GLN A O 1
ATOM 609 N N . VAL A 1 80 ? -0.510 1.316 9.539 1.00 90.38 80 VAL A N 1
ATOM 610 C CA . VAL A 1 80 ? -1.766 0.541 9.559 1.00 90.38 80 VAL A CA 1
ATOM 611 C C . VAL A 1 80 ? -1.662 -0.638 10.526 1.00 90.38 80 VAL A C 1
ATOM 613 O O . VAL A 1 80 ? -2.578 -0.879 11.311 1.00 90.38 80 VAL A O 1
ATOM 616 N N . ARG A 1 81 ? -0.533 -1.362 10.522 1.00 89.69 81 ARG A N 1
ATOM 617 C CA . ARG A 1 81 ? -0.307 -2.465 11.465 1.00 89.69 81 ARG A CA 1
ATOM 618 C C . ARG A 1 81 ? -0.325 -1.971 12.908 1.00 89.69 81 ARG A C 1
ATOM 620 O O . ARG A 1 81 ? -1.020 -2.571 13.723 1.00 89.69 81 ARG A O 1
ATOM 627 N N . GLN A 1 82 ? 0.415 -0.906 13.210 1.00 93.62 82 GLN A N 1
ATOM 628 C CA . GLN A 1 82 ? 0.478 -0.343 14.555 1.00 93.62 82 GLN A CA 1
ATOM 629 C C . GLN A 1 82 ? -0.906 0.107 15.031 1.00 93.62 82 GLN A C 1
ATOM 631 O O . GLN A 1 82 ? -1.369 -0.367 16.063 1.00 93.62 82 GLN A O 1
ATOM 636 N N . LYS A 1 83 ? -1.621 0.904 14.229 1.00 91.12 83 LYS A N 1
ATOM 637 C CA . LYS A 1 83 ? -2.966 1.372 14.585 1.00 91.12 83 LYS A CA 1
ATOM 638 C C . LYS A 1 83 ? -3.972 0.243 14.760 1.00 91.12 83 LYS A C 1
ATOM 640 O O . LYS A 1 83 ? -4.765 0.284 15.692 1.00 91.12 83 LYS A O 1
ATOM 645 N N . SER A 1 84 ? -3.896 -0.816 13.952 1.00 88.38 84 SER A N 1
ATOM 646 C CA . SER A 1 84 ? -4.754 -1.992 14.158 1.00 88.38 84 SER A CA 1
ATOM 647 C C . SER A 1 84 ? -4.503 -2.685 15.505 1.00 88.38 84 SER A C 1
ATOM 649 O O . SER A 1 84 ? -5.434 -3.211 16.112 1.00 88.38 84 SER A O 1
ATOM 651 N N . LEU A 1 85 ? -3.251 -2.691 15.984 1.00 90.00 85 LEU A N 1
ATOM 652 C CA . LEU A 1 85 ? -2.906 -3.247 17.291 1.00 90.00 85 LEU A CA 1
ATOM 653 C C . LEU A 1 85 ? -3.400 -2.345 18.417 1.00 90.00 85 LEU A C 1
ATOM 655 O O . LEU A 1 85 ? -3.902 -2.865 19.407 1.00 90.00 85 LEU A O 1
ATOM 659 N N . ASP A 1 86 ? -3.280 -1.029 18.260 1.00 90.56 86 ASP A N 1
ATOM 660 C CA . ASP A 1 86 ? -3.735 -0.060 19.257 1.00 90.56 86 ASP A CA 1
ATOM 661 C C . ASP A 1 86 ? -5.259 -0.143 19.439 1.00 90.56 86 ASP A C 1
ATOM 663 O O . ASP A 1 86 ? -5.717 -0.395 20.551 1.00 90.56 86 ASP A O 1
ATOM 667 N N . VAL A 1 87 ? -6.026 -0.122 18.341 1.00 89.81 87 VAL A N 1
ATOM 668 C CA . VAL A 1 87 ? -7.486 -0.347 18.351 1.00 89.81 87 VAL A CA 1
ATOM 669 C C . VAL A 1 87 ? -7.842 -1.683 19.007 1.00 89.81 87 VAL A C 1
ATOM 671 O O . VAL A 1 87 ? -8.763 -1.772 19.816 1.00 89.81 87 VAL A O 1
ATOM 674 N N . LYS A 1 88 ? -7.102 -2.756 18.697 1.00 88.88 88 LYS A N 1
ATOM 675 C CA . LYS A 1 88 ? -7.344 -4.067 19.313 1.00 88.88 88 LYS A CA 1
ATOM 676 C C . LYS A 1 88 ? -7.126 -4.039 20.829 1.00 88.88 88 LYS A C 1
ATOM 678 O O . LYS A 1 88 ? -7.899 -4.671 21.547 1.00 88.88 88 LYS A O 1
ATOM 683 N N . ARG A 1 89 ? -6.079 -3.360 21.309 1.00 91.00 89 ARG A N 1
ATOM 684 C CA . ARG A 1 89 ? -5.811 -3.222 22.750 1.00 91.00 89 ARG A CA 1
ATOM 685 C C . ARG A 1 89 ? -6.914 -2.427 23.435 1.00 91.00 89 ARG A C 1
ATOM 687 O O . ARG A 1 89 ? -7.355 -2.836 24.499 1.00 91.00 89 ARG A O 1
ATOM 694 N N . GLU A 1 90 ? -7.388 -1.361 22.809 1.00 89.50 90 GLU A N 1
ATOM 695 C CA . GLU A 1 90 ? -8.460 -0.522 23.343 1.00 89.50 90 GLU A CA 1
ATOM 696 C C . GLU A 1 90 ? -9.778 -1.295 23.485 1.00 89.50 90 GLU A C 1
ATOM 698 O O . GLU A 1 90 ? -10.369 -1.331 24.562 1.00 89.50 90 GLU A O 1
ATOM 703 N N . ILE A 1 91 ? -10.168 -2.059 22.459 1.00 87.06 91 ILE A N 1
ATOM 704 C CA . ILE A 1 91 ? -11.325 -2.969 22.539 1.00 87.06 91 ILE A CA 1
ATOM 705 C C . ILE A 1 91 ? -11.154 -3.989 23.676 1.00 87.06 91 ILE A C 1
ATOM 707 O O . ILE A 1 91 ? -12.116 -4.327 24.365 1.00 87.06 91 ILE A O 1
ATOM 711 N N . GLN A 1 92 ? -9.943 -4.523 23.868 1.00 89.12 92 GLN A N 1
ATOM 712 C CA . GLN A 1 92 ? -9.666 -5.454 24.966 1.00 89.12 92 GLN A CA 1
ATOM 713 C C . GLN A 1 92 ? -9.768 -4.774 26.336 1.00 89.12 92 GLN A C 1
ATOM 715 O O . GLN A 1 92 ? -10.307 -5.381 27.255 1.00 89.12 92 GLN A O 1
ATOM 720 N N . GLN A 1 93 ? -9.296 -3.535 26.471 1.00 89.62 93 GLN A N 1
ATOM 721 C CA . GLN A 1 93 ? -9.397 -2.763 27.708 1.00 89.62 93 GLN A CA 1
ATOM 722 C C . GLN A 1 93 ? -10.852 -2.475 28.077 1.00 89.62 93 GLN A C 1
ATOM 724 O O . GLN A 1 93 ? -11.239 -2.773 29.203 1.00 89.62 93 GLN A O 1
ATOM 729 N N . LEU A 1 94 ? -11.673 -2.016 27.126 1.00 87.19 94 LEU A N 1
ATOM 730 C CA . LEU A 1 94 ? -13.108 -1.788 27.346 1.00 87.19 94 LEU A CA 1
ATOM 731 C C . LEU A 1 94 ? -13.816 -3.064 27.828 1.00 87.19 94 LEU A C 1
ATOM 733 O O . LEU A 1 94 ? -14.601 -3.033 28.772 1.00 87.19 94 LEU A O 1
ATOM 737 N N . ARG A 1 95 ? -13.463 -4.221 27.249 1.00 85.94 95 ARG A N 1
ATOM 738 C CA . ARG A 1 95 ? -13.983 -5.525 27.695 1.00 85.94 95 ARG A CA 1
ATOM 739 C C . ARG A 1 95 ? -13.549 -5.891 29.113 1.00 85.94 95 ARG A C 1
ATOM 741 O O . ARG A 1 95 ? -14.354 -6.438 29.856 1.00 85.94 95 ARG A O 1
ATOM 748 N N . LEU A 1 96 ? -12.293 -5.628 29.478 1.00 90.12 96 LEU A N 1
ATOM 749 C CA . LEU A 1 96 ? -11.771 -5.914 30.820 1.00 90.12 96 LEU A CA 1
ATOM 750 C C . LEU A 1 96 ? -12.374 -4.995 31.889 1.00 90.12 96 LEU A C 1
ATOM 752 O O . LEU A 1 96 ? -12.543 -5.425 33.024 1.00 90.12 96 LEU A O 1
ATOM 756 N N . GLN A 1 97 ? -12.718 -3.758 31.527 1.00 89.56 97 GLN A N 1
ATOM 757 C CA . GLN A 1 97 ? -13.399 -2.801 32.404 1.00 89.56 97 GLN A CA 1
ATOM 758 C C . GLN A 1 97 ? -14.894 -3.108 32.585 1.00 89.56 97 GLN A C 1
ATOM 760 O O . GLN A 1 97 ? -15.551 -2.480 33.408 1.00 89.56 97 GLN A O 1
ATOM 765 N N . GLY A 1 98 ? -15.437 -4.078 31.841 1.00 84.81 98 GLY A N 1
ATOM 766 C CA . GLY A 1 98 ? -16.858 -4.419 31.880 1.00 84.81 98 GLY A CA 1
ATOM 767 C C . GLY A 1 98 ? -17.753 -3.413 31.155 1.00 84.81 98 GLY A C 1
ATOM 768 O O . GLY A 1 98 ? -18.972 -3.507 31.275 1.00 84.81 98 GLY A O 1
ATOM 769 N N . THR A 1 99 ? -17.179 -2.480 30.389 1.00 81.44 99 THR A N 1
ATOM 770 C CA . THR A 1 99 ? -17.933 -1.495 29.610 1.00 81.44 99 THR A CA 1
ATOM 771 C C . THR A 1 99 ? -18.550 -2.184 28.390 1.00 81.44 99 THR A C 1
ATOM 773 O O . THR A 1 99 ? -17.815 -2.680 27.524 1.00 81.44 99 THR A O 1
ATOM 776 N N . PRO A 1 100 ? -19.890 -2.266 28.286 1.00 80.50 100 PRO A N 1
ATOM 777 C CA . PRO A 1 100 ? -20.526 -2.833 27.108 1.00 80.50 100 PRO A CA 1
ATOM 778 C C . PRO A 1 100 ? -20.281 -1.916 25.906 1.00 80.50 100 PRO A C 1
ATOM 780 O O . PRO A 1 100 ? -20.508 -0.711 25.974 1.00 80.50 100 PRO A O 1
ATOM 783 N N . LEU A 1 101 ? -19.830 -2.492 24.790 1.00 83.88 101 LEU A N 1
ATOM 784 C CA . LEU A 1 101 ? -19.685 -1.750 23.538 1.00 83.88 101 LEU A CA 1
ATOM 785 C C . LEU A 1 101 ? -21.064 -1.330 23.028 1.00 83.88 101 LEU A C 1
ATOM 787 O O . LEU A 1 101 ? -21.985 -2.151 22.972 1.00 83.88 101 LEU A O 1
ATOM 791 N N . THR A 1 102 ? -21.190 -0.078 22.597 1.00 86.81 102 THR A N 1
ATOM 792 C CA . THR A 1 102 ? -22.428 0.403 21.980 1.00 86.81 102 THR A CA 1
ATOM 793 C C . THR A 1 102 ? -22.656 -0.277 20.627 1.00 86.81 102 THR A C 1
ATOM 795 O O . THR A 1 102 ? -21.731 -0.791 19.987 1.00 86.81 102 THR A O 1
ATOM 798 N N . GLN A 1 103 ? -23.905 -0.286 20.155 1.00 85.44 103 GLN A N 1
ATOM 799 C CA . GLN A 1 103 ? -24.234 -0.831 18.835 1.00 85.44 103 GLN A CA 1
ATOM 800 C C . GLN A 1 103 ? -23.480 -0.101 17.711 1.00 85.44 103 GLN A C 1
ATOM 802 O O . GLN A 1 103 ? -23.006 -0.747 16.777 1.00 85.44 103 GLN A O 1
ATOM 807 N N . GLU A 1 104 ? -23.307 1.215 17.842 1.00 83.50 104 GLU A N 1
ATOM 808 C CA . GLU A 1 104 ? -22.515 2.044 16.930 1.00 83.50 104 GLU A CA 1
ATOM 809 C C . GLU A 1 104 ? -21.040 1.616 16.913 1.00 83.50 104 GLU A C 1
ATOM 811 O O . GLU A 1 104 ? -20.483 1.351 15.850 1.00 83.50 104 GLU A O 1
ATOM 816 N N . GLN A 1 105 ? -20.424 1.421 18.084 1.00 82.25 105 GLN A N 1
ATOM 817 C CA . GLN A 1 105 ? -19.044 0.939 18.185 1.00 82.25 105 GLN A CA 1
ATOM 818 C C . GLN A 1 105 ? -18.865 -0.449 17.567 1.00 82.25 105 GLN A C 1
ATOM 820 O O . GLN A 1 105 ? -17.888 -0.698 16.860 1.00 82.25 105 GLN A O 1
ATOM 825 N N . MET A 1 106 ? -19.804 -1.366 17.809 1.00 84.56 106 MET A N 1
ATOM 826 C CA . MET A 1 106 ? -19.758 -2.700 17.209 1.00 84.56 106 MET A CA 1
ATOM 827 C C . MET A 1 106 ? -19.854 -2.652 15.684 1.00 84.56 106 MET A C 1
ATOM 829 O O . MET A 1 106 ? -19.164 -3.419 15.006 1.00 84.56 106 MET A O 1
ATOM 833 N N . GLU A 1 107 ? -20.678 -1.757 15.144 1.00 85.75 107 GLU A N 1
ATOM 834 C CA . GLU A 1 107 ? -20.813 -1.574 13.704 1.00 85.75 107 GLU A CA 1
ATOM 835 C C . GLU A 1 107 ? -19.540 -0.967 13.097 1.00 85.75 107 GLU A C 1
ATOM 837 O O . GLU A 1 107 ? -18.999 -1.525 12.139 1.00 85.75 107 GLU A O 1
ATOM 842 N N . CYS A 1 108 ? -18.957 0.058 13.726 1.00 78.69 108 CYS A N 1
ATOM 843 C CA . CYS A 1 108 ? -17.666 0.618 13.316 1.00 78.69 108 CYS A CA 1
ATOM 844 C C . CYS A 1 108 ? -16.546 -0.440 13.328 1.00 78.69 108 CYS A C 1
ATOM 846 O O . CYS A 1 108 ? -15.744 -0.520 12.394 1.00 78.69 108 CYS A O 1
ATOM 848 N N . ILE A 1 109 ? -16.509 -1.323 14.336 1.00 83.38 109 ILE A N 1
ATOM 849 C CA . ILE A 1 109 ? -15.548 -2.440 14.393 1.00 83.38 109 ILE A CA 1
ATOM 850 C C . ILE A 1 109 ? -15.756 -3.412 13.222 1.00 83.38 109 ILE A C 1
ATOM 852 O O . ILE A 1 109 ? -14.777 -3.868 12.614 1.00 83.38 109 ILE A O 1
ATOM 856 N N . ARG A 1 110 ? -17.009 -3.758 12.894 1.00 84.12 110 ARG A N 1
ATOM 857 C CA . ARG A 1 110 ? -17.324 -4.648 11.764 1.00 84.12 110 ARG A CA 1
ATOM 858 C C . ARG A 1 110 ? -16.891 -4.034 10.440 1.00 84.12 110 ARG A C 1
ATOM 860 O O . ARG A 1 110 ? -16.210 -4.713 9.669 1.00 84.12 110 ARG A O 1
ATOM 867 N N . GLN A 1 111 ? -17.216 -2.764 10.213 1.00 82.44 111 GLN A N 1
ATOM 868 C CA . GLN A 1 111 ? -16.849 -2.036 8.999 1.00 82.44 111 GLN A CA 1
ATOM 869 C C . GLN A 1 111 ? -15.329 -1.926 8.850 1.00 82.44 111 GLN A C 1
ATOM 871 O O . GLN A 1 111 ? -14.783 -2.320 7.817 1.00 82.44 111 GLN A O 1
ATOM 876 N N . ALA A 1 112 ? -14.617 -1.529 9.909 1.00 77.00 112 ALA A N 1
ATOM 877 C CA . ALA A 1 112 ? -13.156 -1.466 9.901 1.00 77.00 112 ALA A CA 1
ATOM 878 C C . ALA A 1 112 ? -12.517 -2.842 9.637 1.00 77.00 112 ALA A C 1
ATOM 880 O O . ALA A 1 112 ? -11.546 -2.959 8.885 1.00 77.00 112 ALA A O 1
ATOM 881 N N . THR A 1 113 ? -13.081 -3.915 10.201 1.00 80.06 113 THR A N 1
ATOM 882 C CA . THR A 1 113 ? -12.602 -5.288 9.972 1.00 80.06 113 THR A CA 1
ATOM 883 C C . THR A 1 113 ? -12.827 -5.739 8.528 1.00 80.06 113 THR A C 1
ATOM 885 O O . THR A 1 113 ? -11.937 -6.351 7.926 1.00 80.06 113 THR A O 1
ATOM 888 N N . ALA A 1 114 ? -14.000 -5.450 7.960 1.00 81.88 114 ALA A N 1
ATOM 889 C CA . ALA A 1 114 ? -14.312 -5.748 6.567 1.00 81.88 114 ALA A CA 1
ATOM 890 C C . ALA A 1 114 ? -13.361 -4.999 5.622 1.00 81.88 114 ALA A C 1
ATOM 892 O O . ALA A 1 114 ? -12.761 -5.613 4.736 1.00 81.88 114 ALA A O 1
ATOM 893 N N . LEU A 1 115 ? -13.126 -3.714 5.888 1.00 79.38 115 LEU A N 1
ATOM 894 C CA . LEU A 1 115 ? -12.210 -2.881 5.119 1.00 79.38 115 LEU A CA 1
ATOM 895 C C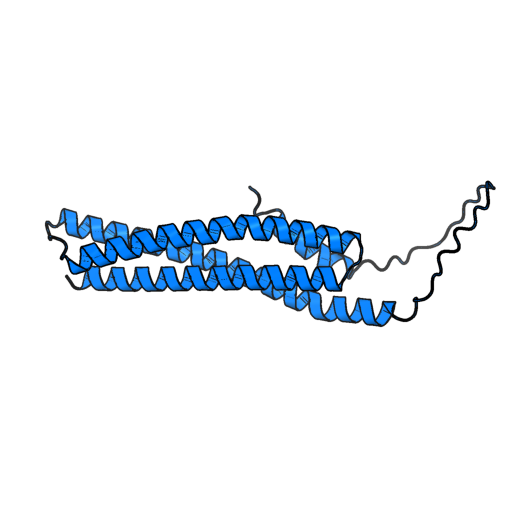 . LEU A 1 115 ? -10.769 -3.392 5.206 1.00 79.38 115 LEU A C 1
ATOM 897 O O . LEU A 1 115 ? -10.109 -3.527 4.182 1.00 79.38 115 LEU A O 1
ATOM 901 N N . LEU A 1 116 ? -10.282 -3.782 6.388 1.00 80.56 116 LEU A N 1
ATOM 902 C CA . LEU A 1 116 ? -8.950 -4.384 6.531 1.00 80.56 116 LEU A CA 1
ATOM 903 C C . LEU A 1 116 ? -8.790 -5.664 5.698 1.00 80.56 116 LEU A C 1
ATOM 905 O O . LEU A 1 116 ? -7.731 -5.891 5.102 1.00 80.56 116 LEU A O 1
ATOM 909 N N . ARG A 1 117 ? -9.829 -6.507 5.634 1.00 82.62 117 ARG A N 1
ATOM 910 C CA . ARG A 1 117 ? -9.833 -7.721 4.800 1.00 82.62 117 ARG A CA 1
ATOM 911 C C . ARG A 1 117 ? -9.832 -7.381 3.311 1.00 82.62 117 ARG A C 1
ATOM 913 O O . ARG A 1 117 ? -9.069 -7.989 2.554 1.00 82.62 117 ARG A O 1
ATOM 920 N N . GLN A 1 118 ? -10.635 -6.402 2.900 1.00 83.06 118 GLN A N 1
ATOM 921 C CA . GLN A 1 118 ? -10.679 -5.927 1.520 1.00 83.06 118 GLN A CA 1
ATOM 922 C C . GLN A 1 118 ? -9.331 -5.327 1.108 1.00 83.06 118 GLN A C 1
ATOM 924 O O . GLN A 1 118 ? -8.734 -5.792 0.140 1.00 83.06 118 GLN A O 1
ATOM 929 N N . SER A 1 119 ? -8.789 -4.396 1.897 1.00 80.38 119 SER A N 1
ATOM 930 C CA . SER A 1 119 ? -7.470 -3.796 1.684 1.00 80.38 119 SER A CA 1
ATOM 931 C C . SER A 1 119 ? -6.381 -4.860 1.581 1.00 80.38 119 SER A C 1
ATOM 933 O O . SER A 1 119 ? -5.556 -4.812 0.673 1.00 80.38 119 SER A O 1
ATOM 935 N N . ARG A 1 120 ? -6.387 -5.879 2.451 1.00 82.50 120 ARG A N 1
ATOM 936 C CA . ARG A 1 120 ? -5.429 -6.993 2.366 1.00 82.50 120 ARG A CA 1
ATOM 937 C C . ARG A 1 120 ? -5.531 -7.744 1.036 1.00 82.50 120 ARG A C 1
ATOM 939 O O . ARG A 1 120 ? -4.500 -8.077 0.452 1.00 82.50 120 ARG A O 1
ATOM 946 N N . THR A 1 121 ? -6.747 -8.014 0.576 1.00 81.81 121 THR A N 1
ATOM 947 C CA . THR A 1 121 ? -6.999 -8.733 -0.680 1.00 81.81 121 THR A CA 1
ATOM 948 C C . THR A 1 121 ? -6.533 -7.910 -1.880 1.00 81.81 121 THR A C 1
ATOM 950 O O . THR A 1 121 ? -5.755 -8.413 -2.694 1.00 81.81 121 THR A O 1
ATOM 953 N N . SER A 1 122 ? -6.903 -6.627 -1.936 1.00 79.94 122 SER A N 1
ATOM 954 C CA . SER A 1 122 ? -6.468 -5.698 -2.985 1.00 79.94 122 SER A CA 1
ATOM 955 C C . SER A 1 122 ? -4.944 -5.599 -3.045 1.00 79.94 122 SER A C 1
ATOM 957 O O . SER A 1 122 ? -4.355 -5.873 -4.090 1.00 79.94 122 SER A O 1
ATOM 959 N N . LEU A 1 123 ? -4.284 -5.355 -1.907 1.00 81.69 123 LEU A N 1
ATOM 960 C CA . LEU A 1 123 ? -2.822 -5.262 -1.833 1.00 81.69 123 LEU A CA 1
ATOM 961 C C . LEU A 1 123 ? -2.129 -6.557 -2.285 1.00 81.69 123 LEU A C 1
ATOM 963 O O . LEU A 1 123 ? -1.089 -6.502 -2.942 1.00 81.69 123 LEU A O 1
ATOM 967 N N . SER A 1 124 ? -2.694 -7.723 -1.957 1.00 80.00 124 SER A N 1
ATOM 968 C CA . SER A 1 124 ? -2.154 -9.020 -2.383 1.00 80.00 124 SER A CA 1
ATOM 969 C C . SER A 1 124 ? -2.280 -9.226 -3.894 1.00 80.00 124 SER A C 1
ATOM 971 O O . SER A 1 124 ? -1.334 -9.688 -4.534 1.00 80.00 124 SER A O 1
ATOM 973 N N . SER A 1 125 ? -3.429 -8.881 -4.478 1.00 78.88 125 SER A N 1
ATOM 974 C CA . SER A 1 125 ? -3.646 -8.985 -5.927 1.00 78.88 125 SER A CA 1
ATOM 975 C C . SER A 1 125 ? -2.700 -8.062 -6.702 1.00 78.88 125 SER A C 1
ATOM 977 O O . SER A 1 125 ? -2.078 -8.455 -7.693 1.00 78.88 125 SER A O 1
ATOM 979 N N . GLU A 1 126 ? -2.480 -6.857 -6.183 1.00 78.94 126 GLU A N 1
ATOM 980 C CA . GLU A 1 126 ? -1.556 -5.908 -6.773 1.00 78.94 126 GLU A CA 1
ATOM 981 C C . GLU A 1 126 ? -0.109 -6.397 -6.660 1.00 78.94 126 GLU A C 1
ATOM 983 O O . GLU A 1 126 ? 0.683 -6.133 -7.566 1.00 78.94 126 GLU A O 1
ATOM 988 N N . GLU A 1 127 ? 0.291 -7.073 -5.574 1.00 78.50 127 GLU A N 1
ATOM 989 C CA . GLU A 1 127 ? 1.646 -7.643 -5.430 1.00 78.50 127 GLU A CA 1
ATOM 990 C C . GLU A 1 127 ? 1.965 -8.623 -6.568 1.00 78.50 127 GLU A C 1
ATOM 992 O O . GLU A 1 127 ? 3.046 -8.537 -7.163 1.00 78.50 127 GLU A O 1
ATOM 997 N N . LEU A 1 128 ? 0.999 -9.461 -6.956 1.00 76.94 128 LEU A N 1
ATOM 998 C CA . LEU A 1 128 ? 1.113 -10.330 -8.131 1.00 76.94 128 LEU A CA 1
ATOM 999 C C . LEU A 1 128 ? 1.242 -9.519 -9.430 1.00 76.94 128 LEU A C 1
ATOM 1001 O O . LEU A 1 128 ? 2.106 -9.815 -10.261 1.00 76.94 128 LEU A O 1
ATOM 1005 N N . SER A 1 129 ? 0.442 -8.458 -9.582 1.00 82.62 129 SER A N 1
ATOM 1006 C CA . SER A 1 129 ? 0.471 -7.601 -10.775 1.00 82.62 129 SER A CA 1
ATOM 1007 C C . SER A 1 129 ? 1.835 -6.921 -10.983 1.00 82.62 129 SER A C 1
ATOM 1009 O O . SER A 1 129 ? 2.350 -6.900 -12.102 1.00 82.62 129 SER A O 1
ATOM 1011 N N . VAL A 1 130 ? 2.495 -6.461 -9.911 1.00 82.25 130 VAL A N 1
ATOM 1012 C CA . VAL A 1 130 ? 3.845 -5.871 -9.997 1.00 82.25 130 VAL A CA 1
ATOM 1013 C C . VAL A 1 130 ? 4.869 -6.912 -10.438 1.00 82.25 130 VAL A C 1
ATOM 1015 O O . VAL A 1 130 ? 5.737 -6.601 -11.252 1.00 82.25 130 VAL A O 1
ATOM 1018 N N . GLY A 1 131 ? 4.754 -8.161 -9.979 1.00 82.88 131 GLY A N 1
ATOM 1019 C CA . GLY A 1 131 ? 5.612 -9.253 -10.445 1.00 82.88 131 GLY A CA 1
ATOM 1020 C C . GLY A 1 131 ? 5.556 -9.444 -11.967 1.00 82.88 131 GLY A C 1
ATOM 1021 O O . GLY A 1 131 ? 6.600 -9.568 -12.617 1.00 82.88 131 GLY A O 1
ATOM 1022 N N . GLN A 1 132 ? 4.353 -9.392 -12.545 1.00 88.62 132 GLN A N 1
ATOM 1023 C CA . GLN A 1 132 ? 4.135 -9.494 -13.992 1.00 88.62 132 GLN A CA 1
ATOM 1024 C C . GLN A 1 132 ? 4.691 -8.280 -14.750 1.00 88.62 132 GLN A C 1
ATOM 1026 O O . GLN A 1 132 ? 5.422 -8.448 -15.728 1.00 88.62 132 GLN A O 1
ATOM 1031 N N . VAL A 1 133 ? 4.409 -7.064 -14.268 1.00 87.12 133 VAL A N 1
ATOM 1032 C CA . VAL A 1 133 ? 4.918 -5.802 -14.840 1.00 87.12 133 VAL A CA 1
ATOM 1033 C C . VAL A 1 133 ? 6.450 -5.778 -14.842 1.00 87.12 133 VAL A C 1
ATOM 1035 O O . VAL A 1 133 ? 7.074 -5.466 -15.852 1.00 87.12 133 VAL A O 1
ATOM 1038 N N . MET A 1 134 ? 7.089 -6.230 -13.761 1.00 84.81 134 MET A N 1
ATOM 1039 C CA . MET A 1 134 ? 8.549 -6.347 -13.688 1.00 84.81 134 MET A CA 1
ATOM 1040 C C . MET A 1 134 ? 9.117 -7.365 -14.684 1.00 84.81 134 MET A C 1
ATOM 1042 O O . MET A 1 134 ? 10.219 -7.179 -15.206 1.00 84.81 134 MET A O 1
ATOM 1046 N N . SER A 1 135 ? 8.391 -8.452 -14.959 1.00 89.00 135 SER A N 1
ATOM 1047 C CA . SER A 1 135 ? 8.789 -9.422 -15.984 1.00 89.00 135 SER A CA 1
ATOM 1048 C C . SER A 1 135 ? 8.763 -8.810 -17.387 1.00 89.00 135 SER A C 1
ATOM 1050 O O . SER A 1 135 ? 9.721 -8.961 -18.155 1.00 89.00 135 SER A O 1
ATOM 1052 N N . ARG A 1 136 ? 7.714 -8.037 -17.698 1.00 89.38 136 ARG A N 1
ATOM 1053 C CA . ARG A 1 136 ? 7.616 -7.281 -18.953 1.00 89.38 136 ARG A CA 1
ATOM 1054 C C . ARG A 1 136 ? 8.693 -6.209 -19.060 1.00 89.38 136 ARG A C 1
ATOM 1056 O O . ARG A 1 136 ? 9.369 -6.149 -20.082 1.00 89.38 136 ARG A O 1
ATOM 1063 N N . LEU A 1 137 ? 8.951 -5.455 -17.991 1.00 87.62 137 LEU A N 1
ATOM 1064 C CA . LEU A 1 137 ? 10.026 -4.459 -17.939 1.00 87.62 137 LEU A CA 1
ATOM 1065 C C . LEU A 1 137 ? 11.394 -5.082 -18.270 1.00 87.62 137 LEU A C 1
ATOM 1067 O O . LEU A 1 137 ? 12.149 -4.540 -19.075 1.00 87.62 137 LEU A O 1
ATOM 1071 N N . ARG A 1 138 ? 11.705 -6.262 -17.711 1.00 85.62 138 ARG A N 1
ATOM 1072 C CA . ARG A 1 138 ? 12.936 -7.003 -18.051 1.00 85.62 138 ARG A CA 1
ATOM 1073 C C . ARG A 1 138 ? 12.980 -7.416 -19.519 1.00 85.62 138 ARG A C 1
ATOM 1075 O O . ARG A 1 138 ? 14.045 -7.356 -20.131 1.00 85.62 138 ARG A O 1
ATOM 1082 N N . SER A 1 139 ? 11.847 -7.833 -20.073 1.00 89.38 139 SER A N 1
ATOM 1083 C CA . SER A 1 139 ? 11.742 -8.228 -21.479 1.00 89.38 139 SER A CA 1
ATOM 1084 C C . SER A 1 139 ? 11.969 -7.027 -22.402 1.00 89.38 139 SER A C 1
ATOM 1086 O O . SER A 1 139 ? 12.815 -7.096 -23.290 1.00 89.38 139 SER A O 1
ATOM 1088 N N . HIS A 1 140 ? 11.328 -5.886 -22.130 1.00 86.06 140 HIS A N 1
ATOM 1089 C CA . HIS A 1 140 ? 11.559 -4.637 -22.862 1.00 86.06 140 HIS A CA 1
ATOM 1090 C C . HIS A 1 140 ? 13.010 -4.157 -22.756 1.00 86.06 140 HIS A C 1
ATOM 1092 O O . HIS A 1 140 ? 13.583 -3.758 -23.769 1.00 86.06 140 HIS A O 1
ATOM 1098 N N . LYS A 1 141 ? 13.649 -4.300 -21.584 1.00 82.25 141 LYS A N 1
ATOM 1099 C CA . LYS A 1 141 ? 15.080 -3.999 -21.406 1.00 82.25 141 LYS A CA 1
ATOM 1100 C C . LYS A 1 141 ? 15.961 -4.853 -22.322 1.00 82.25 141 LYS A C 1
ATOM 1102 O O . LYS A 1 141 ? 16.835 -4.310 -22.991 1.00 82.25 141 LYS A O 1
ATOM 1107 N N . LYS A 1 142 ? 15.729 -6.171 -22.384 1.00 84.44 142 LYS A N 1
ATOM 1108 C CA . LYS A 1 142 ? 16.482 -7.084 -23.268 1.00 84.44 142 LYS A CA 1
ATOM 1109 C C . LYS A 1 142 ? 16.313 -6.725 -24.745 1.00 84.44 142 LYS A C 1
ATOM 1111 O O . LYS A 1 142 ? 17.286 -6.745 -25.488 1.00 84.44 142 LYS A O 1
ATOM 1116 N N . MET A 1 143 ? 15.10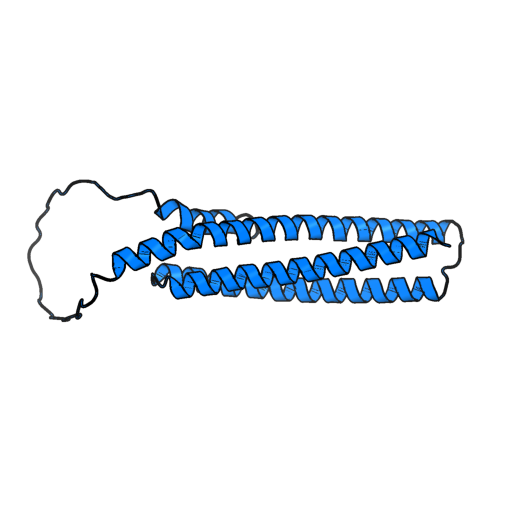0 -6.343 -25.140 1.00 85.81 143 MET A N 1
ATOM 1117 C CA . MET A 1 143 ? 14.776 -5.921 -26.507 1.00 85.81 143 MET A CA 1
ATOM 1118 C C . MET A 1 143 ? 15.214 -4.484 -26.831 1.00 85.81 143 MET A C 1
ATOM 1120 O O . MET A 1 143 ? 14.939 -4.007 -27.926 1.00 85.81 143 MET A O 1
ATOM 1124 N N . ARG A 1 144 ? 15.847 -3.767 -25.888 1.00 81.88 144 ARG A N 1
ATOM 1125 C CA . ARG A 1 144 ? 16.185 -2.335 -26.015 1.00 81.88 144 ARG A CA 1
ATOM 1126 C C . ARG A 1 144 ? 14.972 -1.455 -26.369 1.00 81.88 144 ARG A C 1
ATOM 1128 O O . ARG A 1 144 ? 15.109 -0.396 -26.972 1.00 81.88 144 ARG A O 1
ATOM 1135 N N . ASN A 1 145 ? 13.778 -1.874 -25.951 1.00 84.31 145 ASN A N 1
ATOM 1136 C CA . ASN A 1 145 ? 12.526 -1.165 -26.185 1.00 84.31 145 ASN A CA 1
ATOM 1137 C C . ASN A 1 145 ? 12.288 -0.138 -25.064 1.00 84.31 145 ASN A C 1
ATOM 1139 O O . ASN A 1 145 ? 11.684 -0.451 -24.036 1.00 84.31 145 ASN A O 1
ATOM 1143 N N . ALA A 1 146 ? 12.787 1.085 -25.259 1.00 82.62 146 ALA A N 1
ATOM 1144 C CA . ALA A 1 146 ? 12.701 2.161 -24.269 1.00 82.62 146 ALA A CA 1
ATOM 1145 C C . ALA A 1 146 ? 11.261 2.588 -23.956 1.00 82.62 146 ALA A C 1
ATOM 1147 O O . ALA A 1 146 ? 10.930 2.764 -22.788 1.00 82.62 146 ALA A O 1
ATOM 1148 N N . GLU A 1 147 ? 10.393 2.701 -24.962 1.00 85.81 147 GLU A N 1
ATOM 1149 C CA . GLU A 1 147 ? 8.982 3.050 -24.755 1.00 85.81 147 GLU A CA 1
ATOM 1150 C C . GLU A 1 147 ? 8.258 1.990 -23.925 1.00 85.81 147 GLU A C 1
ATOM 1152 O O . GLU A 1 147 ? 7.501 2.308 -23.012 1.00 85.81 147 GLU A O 1
ATOM 1157 N N . GLY A 1 148 ? 8.530 0.712 -24.200 1.00 87.44 148 GLY A N 1
ATOM 1158 C CA . GLY A 1 148 ? 8.065 -0.399 -23.377 1.00 87.44 148 GLY A CA 1
ATOM 1159 C C . GLY A 1 148 ? 8.562 -0.291 -21.936 1.00 87.44 148 GLY A C 1
ATOM 1160 O O . GLY A 1 148 ? 7.773 -0.435 -21.008 1.00 87.44 148 GLY A O 1
ATOM 1161 N N . CYS A 1 149 ? 9.842 0.032 -21.730 1.00 86.75 149 CYS A N 1
ATOM 1162 C CA . CYS A 1 149 ? 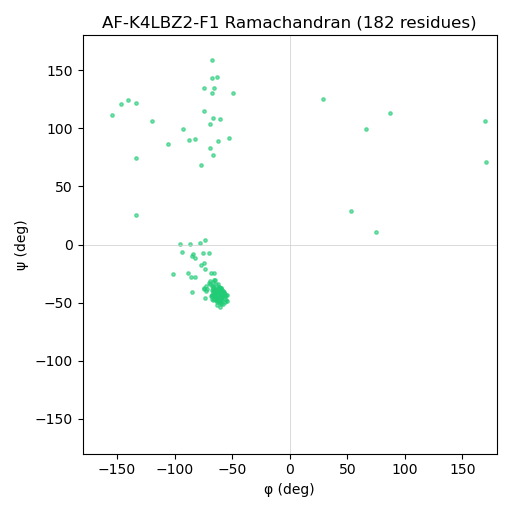10.385 0.248 -20.388 1.00 86.75 149 CYS A CA 1
ATOM 1163 C C . CYS A 1 149 ? 9.699 1.408 -19.659 1.00 86.75 149 CYS A C 1
ATOM 1165 O O . CYS A 1 149 ? 9.322 1.253 -18.500 1.00 86.75 149 CYS A O 1
ATOM 1167 N N . ILE A 1 150 ? 9.516 2.544 -20.334 1.00 88.12 150 ILE A N 1
ATOM 1168 C CA . ILE A 1 150 ? 8.856 3.730 -19.782 1.00 88.12 150 ILE A CA 1
ATOM 1169 C C . ILE A 1 150 ? 7.412 3.401 -19.387 1.00 88.12 150 ILE A C 1
ATOM 1171 O O . ILE A 1 150 ? 7.026 3.655 -18.248 1.00 88.12 150 ILE A O 1
ATOM 1175 N N . ARG A 1 151 ? 6.648 2.752 -20.277 1.00 90.94 151 ARG A N 1
ATOM 1176 C CA . ARG A 1 151 ? 5.263 2.340 -20.000 1.00 90.94 151 ARG A CA 1
ATOM 1177 C C . ARG A 1 151 ? 5.162 1.398 -18.807 1.00 90.94 151 ARG A C 1
ATOM 1179 O O . ARG A 1 151 ? 4.296 1.582 -17.954 1.00 90.94 151 ARG A O 1
ATOM 1186 N N . GLU A 1 152 ? 6.042 0.401 -18.713 1.00 91.44 152 GLU A N 1
ATOM 1187 C CA . GLU A 1 152 ? 6.016 -0.510 -17.566 1.00 91.44 152 GLU A CA 1
ATOM 1188 C C . GLU A 1 152 ? 6.467 0.188 -16.269 1.00 91.44 152 GLU A C 1
ATOM 1190 O O . GLU A 1 152 ? 5.912 -0.110 -15.216 1.00 91.44 152 GLU A O 1
ATOM 1195 N N . MET A 1 153 ? 7.400 1.150 -16.313 1.00 89.88 153 MET A N 1
ATOM 1196 C CA . MET A 1 153 ? 7.745 1.971 -15.140 1.00 89.88 153 MET A CA 1
ATOM 1197 C C . MET A 1 153 ? 6.564 2.828 -14.671 1.00 89.88 153 MET A C 1
ATOM 1199 O O . MET A 1 153 ? 6.258 2.825 -13.481 1.00 89.88 153 MET A O 1
ATOM 1203 N N . ASP A 1 154 ? 5.866 3.503 -15.587 1.00 91.69 154 ASP A N 1
ATOM 1204 C CA . ASP A 1 154 ? 4.673 4.299 -15.261 1.00 91.69 154 ASP A CA 1
ATOM 1205 C C . ASP A 1 154 ? 3.565 3.421 -14.667 1.00 91.69 154 ASP A C 1
ATOM 1207 O O . ASP A 1 154 ? 2.892 3.801 -13.706 1.00 91.69 154 ASP A O 1
ATOM 1211 N N . ARG A 1 155 ? 3.434 2.185 -15.159 1.00 92.81 155 ARG A N 1
ATOM 1212 C CA . ARG A 1 155 ? 2.514 1.197 -14.593 1.00 92.81 155 ARG A CA 1
ATOM 1213 C C . ARG A 1 155 ? 2.892 0.790 -13.167 1.00 92.81 155 ARG A C 1
ATOM 1215 O O . ARG A 1 155 ? 1.998 0.663 -12.335 1.00 92.81 155 ARG A O 1
ATOM 1222 N N . ILE A 1 156 ? 4.181 0.608 -12.861 1.00 90.12 156 ILE A N 1
ATOM 1223 C CA . ILE A 1 156 ? 4.646 0.347 -11.483 1.00 90.12 156 ILE A CA 1
ATOM 1224 C C . ILE A 1 156 ? 4.288 1.523 -10.576 1.00 90.12 156 ILE A C 1
ATOM 1226 O O . ILE A 1 156 ? 3.732 1.304 -9.500 1.00 90.12 156 ILE A O 1
ATOM 1230 N N . ILE A 1 157 ? 4.575 2.752 -11.019 1.00 92.25 157 ILE A N 1
ATOM 1231 C CA . ILE A 1 157 ? 4.281 3.977 -10.264 1.00 92.25 157 ILE A CA 1
ATOM 1232 C C . ILE A 1 157 ? 2.790 4.044 -9.932 1.00 92.25 157 ILE A C 1
ATOM 1234 O O . ILE A 1 157 ? 2.445 4.221 -8.765 1.00 92.25 157 ILE A O 1
ATOM 1238 N N . ASN A 1 158 ? 1.921 3.838 -10.923 1.00 93.56 158 ASN A N 1
ATOM 1239 C CA . ASN A 1 158 ? 0.473 3.898 -10.735 1.00 93.56 158 ASN A CA 1
ATOM 1240 C C . ASN A 1 158 ? -0.020 2.821 -9.750 1.00 93.56 158 ASN A C 1
ATOM 1242 O O . ASN A 1 158 ? -0.732 3.134 -8.799 1.00 93.56 158 ASN A O 1
ATOM 1246 N N . ILE A 1 159 ? 0.449 1.572 -9.883 1.00 88.38 159 ILE A N 1
ATOM 1247 C CA . ILE A 1 159 ? 0.100 0.502 -8.931 1.00 88.38 159 ILE A CA 1
ATOM 1248 C C . ILE A 1 159 ? 0.533 0.873 -7.502 1.00 88.38 159 ILE A C 1
ATOM 1250 O O . ILE A 1 159 ? -0.217 0.675 -6.550 1.00 88.38 159 ILE A O 1
ATOM 1254 N N . GLN A 1 160 ? 1.731 1.433 -7.315 1.00 91.25 160 GLN A N 1
ATOM 1255 C CA . GLN A 1 160 ? 2.182 1.846 -5.982 1.00 91.25 160 GLN A CA 1
ATOM 1256 C C . GLN A 1 160 ? 1.404 3.058 -5.437 1.00 91.25 160 GLN A C 1
ATOM 1258 O O . GLN A 1 160 ? 1.150 3.127 -4.236 1.00 91.25 160 GLN A O 1
ATOM 1263 N N . GLN A 1 161 ? 0.979 3.993 -6.290 1.00 92.69 161 GLN A N 1
ATOM 1264 C CA . GLN A 1 161 ? 0.115 5.107 -5.885 1.00 92.69 161 GLN A CA 1
ATOM 1265 C C . GLN A 1 161 ? -1.262 4.615 -5.423 1.00 92.69 161 GLN A C 1
ATOM 1267 O O . GLN A 1 161 ? -1.747 5.058 -4.381 1.00 92.69 161 GLN A O 1
ATOM 1272 N N . GLN A 1 162 ? -1.852 3.650 -6.134 1.00 90.25 162 GLN A N 1
ATOM 1273 C CA . GLN A 1 162 ? -3.104 2.995 -5.739 1.00 90.25 162 GLN A CA 1
ATOM 1274 C C . GLN A 1 162 ? -2.965 2.306 -4.373 1.00 90.25 162 GLN A C 1
ATOM 1276 O O . GLN A 1 162 ? -3.776 2.551 -3.477 1.00 90.25 162 GLN A O 1
ATOM 1281 N N . ARG A 1 163 ? -1.872 1.562 -4.144 1.00 89.12 163 ARG A N 1
ATOM 1282 C CA . ARG A 1 163 ? -1.550 0.988 -2.821 1.00 89.12 163 ARG A CA 1
ATOM 1283 C C . ARG A 1 163 ? -1.511 2.034 -1.724 1.00 89.12 163 ARG A C 1
ATOM 1285 O O . ARG A 1 163 ? -2.091 1.835 -0.657 1.00 89.12 163 ARG A O 1
ATOM 1292 N N . ASN A 1 164 ? -0.798 3.131 -1.969 1.00 92.00 164 ASN A N 1
ATOM 1293 C CA . ASN A 1 164 ? -0.654 4.198 -0.987 1.00 92.00 164 ASN A CA 1
ATOM 1294 C C . ASN A 1 164 ? -2.013 4.834 -0.677 1.00 92.00 164 ASN A C 1
ATOM 1296 O O . ASN A 1 164 ? -2.287 5.114 0.489 1.00 92.00 164 ASN A O 1
ATOM 1300 N N . ALA A 1 165 ? -2.884 5.004 -1.674 1.00 92.50 165 ALA A N 1
ATOM 1301 C CA . ALA A 1 165 ? -4.243 5.499 -1.472 1.00 92.50 165 ALA A CA 1
ATOM 1302 C C . ALA A 1 165 ? -5.082 4.551 -0.596 1.00 92.50 165 ALA A C 1
ATOM 1304 O O . ALA A 1 165 ? -5.664 4.997 0.395 1.00 92.50 165 ALA A O 1
ATOM 1305 N N . VAL A 1 166 ? -5.075 3.244 -0.886 1.00 89.31 166 VAL A N 1
ATOM 1306 C CA . VAL A 1 166 ? -5.791 2.226 -0.091 1.00 89.31 166 VAL A CA 1
ATOM 1307 C C . VAL A 1 166 ? -5.293 2.193 1.356 1.00 89.31 166 VAL A C 1
ATOM 1309 O O . VAL A 1 166 ? -6.089 2.170 2.299 1.00 89.31 166 VAL A O 1
ATOM 1312 N N . LEU A 1 167 ? -3.974 2.234 1.562 1.00 91.06 167 LEU A N 1
ATOM 1313 C CA . LEU A 1 167 ? -3.383 2.240 2.901 1.00 91.06 167 LEU A CA 1
ATOM 1314 C C . LEU A 1 167 ? -3.720 3.518 3.679 1.00 91.06 167 LEU A C 1
ATOM 1316 O O . LEU A 1 167 ? -4.051 3.429 4.859 1.00 91.06 167 LEU A O 1
ATOM 1320 N N . LYS A 1 168 ? -3.686 4.691 3.032 1.00 94.12 168 LYS A N 1
ATOM 1321 C CA . LYS A 1 168 ? -4.103 5.965 3.642 1.00 94.12 168 LYS A CA 1
ATOM 1322 C C . LYS A 1 168 ? -5.580 5.942 4.036 1.00 94.12 168 LYS A C 1
ATOM 1324 O O . LYS A 1 168 ? -5.909 6.369 5.137 1.00 94.12 16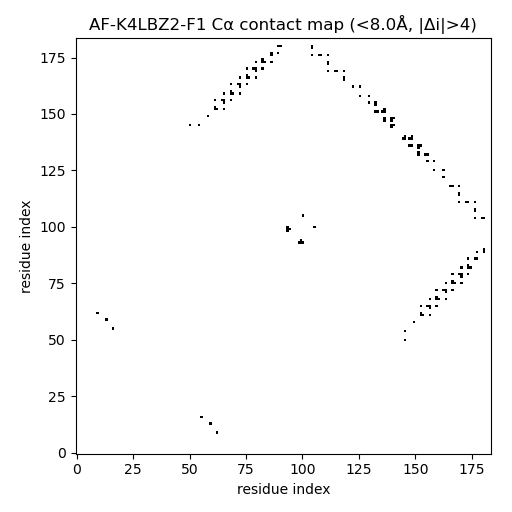8 LYS A O 1
ATOM 1329 N N . GLY A 1 169 ? -6.453 5.418 3.174 1.00 89.75 169 GLY A N 1
ATOM 1330 C CA . GLY A 1 169 ? -7.877 5.250 3.482 1.00 89.75 169 GLY A CA 1
ATOM 1331 C C . GLY A 1 169 ? -8.099 4.331 4.684 1.00 89.75 169 GLY A C 1
ATOM 1332 O O . GLY A 1 169 ? -8.800 4.698 5.621 1.00 89.75 169 GLY A O 1
ATOM 1333 N N . THR A 1 170 ? -7.413 3.184 4.707 1.00 88.25 170 THR A N 1
ATOM 1334 C CA . THR A 1 170 ? -7.457 2.237 5.835 1.00 88.25 170 THR A CA 1
ATOM 1335 C C . THR A 1 170 ? -6.989 2.887 7.138 1.00 88.25 170 THR A C 1
ATOM 1337 O O . THR A 1 170 ? -7.606 2.689 8.179 1.00 88.25 170 THR A O 1
ATOM 1340 N N . LEU A 1 171 ? -5.910 3.674 7.093 1.00 93.06 171 LEU A N 1
ATOM 1341 C CA . LEU A 1 171 ? -5.377 4.350 8.273 1.00 93.06 171 LEU A CA 1
ATOM 1342 C C . LEU A 1 171 ? -6.381 5.352 8.860 1.00 93.06 171 LEU A C 1
ATOM 1344 O O . LEU A 1 171 ? -6.628 5.304 10.058 1.00 93.06 171 LEU A O 1
ATOM 1348 N N . ARG A 1 172 ? -7.009 6.186 8.021 1.00 93.12 172 ARG A N 1
ATOM 1349 C CA . ARG A 1 172 ? -8.032 7.150 8.470 1.00 93.12 172 ARG A CA 1
ATOM 1350 C C . ARG A 1 172 ? -9.209 6.464 9.160 1.00 93.12 172 ARG A C 1
ATOM 1352 O O . ARG A 1 172 ? -9.670 6.935 10.188 1.00 93.12 172 ARG A O 1
ATOM 1359 N N . GLN A 1 173 ? -9.664 5.340 8.613 1.00 88.94 173 GLN A N 1
ATOM 1360 C CA . GLN A 1 173 ? -10.774 4.570 9.181 1.00 88.94 173 GLN A CA 1
ATOM 1361 C C . GLN A 1 173 ? -10.412 3.946 10.537 1.00 88.94 173 GLN A C 1
ATOM 1363 O O . GLN A 1 173 ? -11.236 3.901 11.444 1.00 88.94 173 GLN A O 1
ATOM 1368 N N . LEU A 1 174 ? -9.161 3.506 10.712 1.00 89.25 174 LEU A N 1
ATOM 1369 C CA . LEU A 1 174 ? -8.673 3.048 12.016 1.00 89.25 174 LEU A CA 1
ATOM 1370 C C . LEU A 1 174 ? -8.578 4.188 13.037 1.00 89.25 174 LEU A C 1
ATOM 1372 O O . LEU A 1 174 ? -8.891 3.974 14.202 1.00 89.25 174 LEU A O 1
ATOM 1376 N N . GLU A 1 175 ? -8.152 5.379 12.613 1.00 92.38 175 GLU A N 1
ATOM 1377 C CA . GLU A 1 175 ? -8.102 6.571 13.471 1.00 92.38 175 GLU A CA 1
ATOM 1378 C C . GLU A 1 175 ? -9.501 7.046 13.881 1.00 92.38 175 GLU A C 1
ATOM 1380 O O . GLU A 1 175 ? -9.695 7.486 15.010 1.00 92.38 175 GLU A O 1
ATOM 1385 N N . GLU A 1 176 ? -10.480 6.955 12.981 1.00 90.62 176 GLU A N 1
ATOM 1386 C CA . GLU A 1 176 ? -11.885 7.246 13.271 1.00 90.62 176 GLU A CA 1
ATOM 1387 C C . GLU A 1 176 ? -12.455 6.257 14.292 1.00 90.62 176 GLU A C 1
ATOM 1389 O O . GLU A 1 176 ? -12.992 6.679 15.313 1.00 90.62 176 GLU A O 1
ATOM 1394 N N . LEU A 1 177 ? -12.221 4.956 14.091 1.00 87.25 177 LEU A N 1
ATOM 1395 C CA . LEU A 1 177 ? -12.622 3.925 15.046 1.00 87.25 177 LEU A CA 1
ATOM 1396 C C . LEU A 1 177 ? -11.988 4.134 16.430 1.00 87.25 177 LEU A C 1
ATOM 1398 O O . LEU A 1 177 ? -12.679 4.025 17.437 1.00 87.25 177 LEU A O 1
ATOM 1402 N N . GLU A 1 178 ? -10.695 4.454 16.495 1.00 90.56 178 GLU A N 1
ATOM 1403 C CA . GLU A 1 178 ? -10.014 4.768 17.759 1.00 90.56 178 GLU A CA 1
ATOM 1404 C C . GLU A 1 178 ? -10.696 5.939 18.489 1.00 90.56 178 GLU A C 1
ATOM 1406 O O . GLU A 1 178 ? -10.906 5.881 19.697 1.00 90.56 178 GLU A O 1
ATOM 1411 N N . LYS A 1 179 ? -11.109 6.990 17.768 1.00 91.00 179 LYS A N 1
ATOM 1412 C CA . LYS A 1 179 ? -11.844 8.114 18.372 1.00 91.00 179 LYS A CA 1
ATOM 1413 C C . LYS A 1 179 ? -13.202 7.684 18.925 1.00 91.00 179 LYS A C 1
ATOM 1415 O O . LYS A 1 179 ? -13.519 8.059 20.048 1.00 91.00 179 LYS A O 1
ATOM 1420 N N . THR A 1 180 ? -13.967 6.887 18.178 1.00 88.62 180 THR A N 1
ATOM 1421 C CA . THR A 1 180 ? -15.281 6.377 18.614 1.00 88.62 180 THR A CA 1
ATOM 1422 C C . THR A 1 180 ? -15.175 5.443 19.825 1.00 88.62 180 THR A C 1
ATOM 1424 O O . THR A 1 180 ? -16.088 5.369 20.647 1.00 88.62 180 THR A O 1
ATOM 1427 N N . LEU A 1 181 ? -14.067 4.708 19.958 1.00 86.50 181 LEU A N 1
ATOM 1428 C CA . LEU A 1 181 ? -13.815 3.871 21.133 1.00 86.50 181 LEU A CA 1
ATOM 1429 C C . LEU A 1 181 ? -13.469 4.704 22.373 1.00 86.50 181 LEU A C 1
ATOM 1431 O O . LEU A 1 181 ? -13.898 4.346 23.462 1.00 86.50 181 LEU A O 1
ATOM 1435 N N . LYS A 1 182 ? -12.750 5.820 22.204 1.00 86.56 182 LYS A N 1
ATOM 1436 C CA . LYS A 1 182 ? -12.357 6.734 23.295 1.00 86.56 182 LYS A CA 1
ATOM 1437 C C . LYS A 1 182 ? -13.468 7.650 23.791 1.00 86.56 182 LYS A C 1
ATOM 1439 O O . LYS A 1 182 ? -13.318 8.258 24.845 1.00 86.56 182 LYS A O 1
ATOM 1444 N N . SER A 1 183 ? -14.529 7.819 23.009 1.00 81.06 183 SER A N 1
ATOM 1445 C CA . SER A 1 183 ? -15.668 8.666 23.366 1.00 81.06 183 SER A CA 1
ATOM 1446 C C . SER A 1 183 ? -16.739 7.953 24.202 1.00 81.06 183 SER A C 1
ATOM 1448 O O . SER A 1 183 ? -17.749 8.582 24.506 1.00 81.06 183 SER A O 1
ATOM 1450 N N . ALA A 1 184 ? -16.553 6.669 24.528 1.00 60.31 184 ALA A N 1
ATOM 1451 C CA . ALA A 1 184 ? -17.424 5.896 25.421 1.00 60.31 184 ALA A CA 1
ATOM 1452 C C . ALA A 1 184 ? -16.798 5.730 26.804 1.00 60.31 184 ALA A C 1
ATOM 1454 O O . ALA A 1 184 ? -17.585 5.657 27.772 1.00 60.31 184 ALA A O 1
#

Foldseek 3Di:
DPPPPPVVVLVVVVPVVPDPPPDDDDDDDDDDDDDDDPPPPPPDPPCVVVLVVVLVVVSVVLSVLLVVLVVLLVVLVVLLVVLVVVLVVLVVVCVVVVNDDDPVLVVLVVVLVVLVVVLVVLLVVLVVVLVVLVVQLVVCVVVVNSVSNVVSSVVSSVSSVVNSVSSVVSSVSSVVSVVSSVVD

pLDDT: mean 74.53, std 19.83, range [32.41, 95.88]

Mean predicted aligned error: 13.05 Å

Secondary structure (DSSP, 8-state):
-GGGGHHHHHHHHHGGGS--------------------------SSTHHHHHHHHHHHHHHHHHHHHHHHHHHHHHHHHHHHHHHHHHHHHHHHHHTT-PPPHHHHHHHHHHHHHHHHHHHHHHHHHHHHHHHHHHHHHHHHTT-HHHHHHHHHHHHHHHHHHHHHHHHHHHHHHHHHHHHHT-